Protein AF-A0A813JM32-F1 (afdb_monomer)

pLDDT: mean 79.35, std 21.66, range [37.62, 98.12]

Secondary structure (DSSP, 8-state):
------------------------SSSTTHHHHHHHHHHHHHHHTTS------------------------SS-SSSHHHHHHHHHHHHHHHHHHHHH-HHHHHHHHHHHHHTT--GGGGG-HHHHHHHHHHGGGSPP-PBPPHHHHHHHHHHHHH-THHHHHHHHHHHHHSTT---TTSSBHHHHHHHHHHHHTT-SPP-PBPPHHHHHHHHHHHHSTTHHHHHHHHHHHHH-TT---SSGGGSBHHHHHHHHHHHH-

Sequence (259 aa):
MPVAKGRSAGVLRSPCRHARTPLFRMRFLLAAVVATCSQLQLAFSAMPMVRARGTLARHGMARAAQGEGAAEVTVKSNRNSSNNNNKKRQELTALFKSDPVSFYHWRKFLQQKGLGPAASQDEEVVQEFLASAGTFDRFEIASAEVLADFEKAQKEYPAATWLWHTVAAREAFGVANRKAVPAKLLQDFLQAYHAGSLEQLELVGDELAAQLNTFRKTNGGGGKWDDFCDTQFGEGVAPKDPKIWPADLVRRFLAEQSA

Organism: Polarella glacialis (NCBI:txid89957)

Foldseek 3Di:
DDDDDDDDDDDDDDDPDPPPDPPPDDPVVVVVVVVVVVVVVVVCVPDPPPPPPPPPPPPPDDDDDDDDDDDDPDDPPVVVVVVLLVVLLVVLVVCCVVAVLLVLVLLVLCVVVVHAPCCSSPPVSSVVSVVCSVPDDDADAADPVLVVLLVVCCVVPVLLLLVLLQLCLVPSSRPSPSRNGHNVSSVVSSVCVVVVVDDDAAFDDPVLQVVLVVQCPPDCSVVLVQVLCCVVRNHPSDDPRRRSDGSVSSVVSVVVVVD

Radius of gyration: 29.85 Å; Cα contacts (8 Å, |Δi|>4): 175; chains: 1; bounding box: 99×45×96 Å

Mean predicted aligned error: 12.92 Å

Solvent-accessible surface area (backbone atoms only — not comparable to full-atom values): 16007 Å² total; per-residue (Å²): 137,91,86,85,89,82,90,83,89,82,90,77,88,77,85,85,76,82,78,82,72,83,93,78,82,76,71,72,64,61,54,54,59,53,49,58,55,53,51,53,59,61,65,54,75,70,56,75,80,79,72,81,76,75,75,78,75,80,76,82,74,83,80,80,87,85,81,91,80,87,91,84,87,76,78,76,66,63,62,57,59,59,53,52,50,54,50,55,51,49,51,53,52,48,46,37,70,80,34,45,55,54,48,39,53,49,37,44,51,32,55,76,70,73,43,61,81,72,46,77,73,37,60,66,60,49,48,54,48,61,73,46,60,89,72,62,86,84,69,62,52,47,51,74,65,60,51,48,52,50,53,48,45,36,70,80,35,53,54,50,50,45,52,46,30,55,48,15,34,74,78,41,56,39,48,62,54,70,78,32,35,53,25,65,61,55,49,54,50,50,51,38,50,77,68,61,73,53,86,88,70,62,53,24,50,73,67,59,30,50,52,52,55,51,45,38,70,39,95,61,32,41,58,56,50,50,52,50,40,31,72,76,58,36,77,85,45,69,73,87,56,56,52,46,37,48,32,67,59,53,54,50,52,57,51,67,74,74,110

Structure (mmCIF, N/CA/C/O backbone):
data_AF-A0A813JM32-F1
#
_entry.id   AF-A0A813JM32-F1
#
loop_
_atom_site.group_PDB
_atom_site.id
_atom_site.type_symbol
_atom_site.label_atom_id
_atom_site.label_alt_id
_atom_site.label_comp_id
_atom_site.label_asym_id
_atom_site.label_entity_id
_atom_site.label_seq_id
_atom_site.pdbx_PDB_ins_code
_atom_site.Cartn_x
_atom_site.Cartn_y
_atom_site.Cartn_z
_atom_site.occupancy
_atom_site.B_iso_or_equiv
_atom_site.auth_seq_id
_atom_site.auth_comp_id
_atom_site.auth_asym_id
_atom_site.auth_atom_id
_atom_site.pdbx_PDB_model_num
ATOM 1 N N . MET A 1 1 ? 56.247 20.127 50.383 1.00 50.62 1 MET A N 1
ATOM 2 C CA . MET A 1 1 ? 57.037 18.967 50.858 1.00 50.62 1 MET A CA 1
ATOM 3 C C . MET A 1 1 ? 56.882 18.910 52.369 1.00 50.62 1 MET A C 1
ATOM 5 O O . MET A 1 1 ? 57.107 19.948 52.976 1.00 50.62 1 MET A O 1
ATOM 9 N N . PRO A 1 2 ? 56.328 17.824 52.939 1.00 53.22 2 PRO A N 1
ATOM 10 C CA . PRO A 1 2 ? 57.050 16.562 53.111 1.00 53.22 2 PRO A CA 1
ATOM 11 C C . PRO A 1 2 ? 56.245 15.310 52.711 1.00 53.22 2 PRO A C 1
ATOM 13 O O . PRO A 1 2 ? 55.116 15.379 52.236 1.00 53.22 2 PRO A O 1
ATOM 16 N N . VAL A 1 3 ? 56.927 14.177 52.849 1.00 49.41 3 VAL A N 1
ATOM 17 C CA . VAL A 1 3 ? 56.647 12.828 52.349 1.00 49.41 3 VAL A CA 1
ATOM 18 C C . VAL A 1 3 ? 56.191 11.922 53.504 1.00 49.41 3 VAL A C 1
ATOM 20 O O . VAL A 1 3 ? 56.675 12.090 54.617 1.00 49.41 3 VAL A O 1
ATOM 23 N N . ALA A 1 4 ? 55.373 10.906 53.181 1.00 45.34 4 ALA A N 1
ATOM 24 C CA . ALA A 1 4 ? 55.439 9.509 53.666 1.00 45.34 4 ALA A CA 1
ATOM 25 C C . ALA A 1 4 ? 54.188 8.914 54.356 1.00 45.34 4 ALA A C 1
ATOM 27 O O . ALA A 1 4 ? 53.871 9.209 55.498 1.00 45.34 4 ALA A O 1
ATOM 28 N N . LYS A 1 5 ? 53.634 7.914 53.650 1.00 53.16 5 LYS A N 1
ATOM 29 C CA . LYS A 1 5 ? 53.339 6.523 54.067 1.00 53.16 5 LYS A CA 1
ATOM 30 C C . LYS A 1 5 ? 52.398 6.252 55.255 1.00 53.16 5 LYS A C 1
ATOM 32 O O . LYS A 1 5 ? 52.779 6.359 56.410 1.00 53.16 5 LYS A O 1
ATOM 37 N N . GLY A 1 6 ? 51.292 5.579 54.927 1.00 53.47 6 GLY A N 1
ATOM 38 C CA . GLY A 1 6 ? 50.598 4.634 55.807 1.00 53.47 6 GLY A CA 1
ATOM 39 C C . GLY A 1 6 ? 49.925 3.528 54.990 1.00 53.47 6 GLY A C 1
ATOM 40 O O . GLY A 1 6 ? 48.946 3.776 54.298 1.00 53.47 6 GLY A O 1
ATOM 41 N N . ARG A 1 7 ? 50.493 2.316 55.022 1.00 51.03 7 ARG A N 1
ATOM 42 C CA . ARG A 1 7 ? 49.930 1.079 54.450 1.00 51.03 7 ARG A CA 1
ATOM 43 C C . ARG A 1 7 ? 48.760 0.595 55.311 1.00 51.03 7 ARG A C 1
ATOM 45 O O . ARG A 1 7 ? 48.871 0.653 56.531 1.00 51.03 7 ARG A O 1
ATOM 52 N N . SER A 1 8 ? 47.758 -0.044 54.708 1.00 50.34 8 SER A N 1
ATOM 53 C CA . SER A 1 8 ? 47.158 -1.258 55.281 1.00 50.34 8 SER A CA 1
ATOM 54 C C . SER A 1 8 ? 46.471 -2.104 54.216 1.00 50.34 8 SER A C 1
ATOM 56 O O . SER A 1 8 ? 45.706 -1.618 53.389 1.00 50.34 8 SER A O 1
ATOM 58 N N . ALA A 1 9 ? 46.843 -3.380 54.234 1.00 50.91 9 ALA A N 1
ATOM 59 C CA . ALA A 1 9 ? 46.372 -4.441 53.371 1.00 50.91 9 ALA A CA 1
ATOM 60 C C . ALA A 1 9 ? 45.047 -5.004 53.901 1.00 50.91 9 ALA A C 1
ATOM 62 O O . ALA A 1 9 ? 44.905 -5.233 55.098 1.00 50.91 9 ALA A O 1
ATOM 63 N N . GLY A 1 10 ? 44.118 -5.284 52.992 1.00 44.69 10 GLY A N 1
ATOM 64 C CA . GLY A 1 10 ? 42.884 -6.011 53.268 1.00 44.69 10 GLY A CA 1
ATOM 65 C C . GLY A 1 10 ? 42.605 -6.973 52.125 1.00 44.69 10 GLY A C 1
ATOM 66 O O . GLY A 1 10 ? 41.901 -6.643 51.178 1.00 44.69 10 GLY A O 1
ATOM 67 N N . VAL A 1 11 ? 43.228 -8.149 52.191 1.00 52.59 11 VAL A N 1
ATOM 68 C CA . VAL A 1 11 ? 42.966 -9.285 51.306 1.00 52.59 11 VAL A CA 1
ATOM 69 C C . VAL A 1 11 ? 41.697 -9.975 51.799 1.00 52.59 11 VAL A C 1
ATOM 71 O O . VAL A 1 11 ? 41.714 -10.590 52.859 1.00 52.59 11 VAL A O 1
ATOM 74 N N . LEU A 1 12 ? 40.623 -9.936 51.011 1.00 51.81 12 LEU A N 1
ATOM 75 C CA . LEU A 1 12 ? 39.507 -10.874 51.138 1.00 51.81 12 LEU A CA 1
ATOM 76 C C . LEU A 1 12 ? 39.241 -11.505 49.772 1.00 51.81 12 LEU A C 1
ATOM 78 O O . LEU A 1 12 ? 38.605 -10.936 48.888 1.00 51.81 12 LEU A O 1
ATOM 82 N N . ARG A 1 13 ? 39.797 -12.708 49.606 1.00 45.41 13 ARG A N 1
ATOM 83 C CA . ARG A 1 13 ? 39.499 -13.620 48.503 1.00 45.41 13 ARG A CA 1
ATOM 84 C C . ARG A 1 13 ? 38.073 -14.137 48.685 1.00 45.41 13 ARG A C 1
ATOM 86 O O . ARG A 1 13 ? 37.812 -14.881 49.624 1.00 45.41 13 ARG A O 1
ATOM 93 N N . SER A 1 14 ? 37.179 -13.776 47.770 1.00 48.84 14 SER A N 1
ATOM 94 C CA . SER A 1 14 ? 35.876 -14.432 47.634 1.00 48.84 14 SER A CA 1
ATOM 95 C C . SER A 1 14 ? 35.988 -15.626 46.675 1.00 48.84 14 SER A C 1
ATOM 97 O O . SER A 1 14 ? 36.586 -15.488 45.604 1.00 48.84 14 SER A O 1
ATOM 99 N N . PRO A 1 15 ? 35.443 -16.804 47.023 1.00 49.06 15 PRO A N 1
ATOM 100 C CA . PRO A 1 15 ? 35.494 -17.980 46.168 1.00 49.06 15 PRO A CA 1
ATOM 101 C C . PRO A 1 15 ? 34.476 -17.858 45.028 1.00 49.06 15 PRO A C 1
ATOM 103 O O . PRO A 1 15 ? 33.265 -17.889 45.239 1.00 49.06 15 PRO A O 1
ATOM 106 N N . CYS A 1 16 ? 34.981 -17.772 43.797 1.00 40.75 16 CYS A N 1
ATOM 107 C CA . CYS A 1 16 ? 34.194 -17.908 42.574 1.00 40.75 16 CYS A CA 1
ATOM 108 C C . CYS A 1 16 ? 33.692 -19.355 42.434 1.00 40.75 16 CYS A C 1
ATOM 110 O O . CYS A 1 16 ? 34.320 -20.187 41.773 1.00 40.75 16 CYS A O 1
ATOM 112 N N . ARG A 1 17 ? 32.547 -19.675 43.048 1.00 42.00 17 ARG A N 1
ATOM 113 C CA . ARG A 1 17 ? 31.786 -20.877 42.693 1.00 42.00 17 ARG A CA 1
ATOM 114 C C . ARG A 1 17 ? 31.208 -20.686 41.296 1.00 42.00 17 ARG A C 1
ATOM 116 O O . ARG A 1 17 ? 30.319 -19.871 41.077 1.00 42.00 17 ARG A O 1
ATOM 123 N N . HIS A 1 18 ? 31.735 -21.468 40.364 1.00 45.84 18 HIS A N 1
ATOM 124 C CA . HIS A 1 18 ? 31.190 -21.654 39.031 1.00 45.84 18 HIS A CA 1
ATOM 125 C C . HIS A 1 18 ? 29.823 -22.342 39.134 1.00 45.84 18 HIS A C 1
ATOM 127 O O . HIS A 1 18 ? 29.735 -23.568 39.170 1.00 45.84 18 HIS A O 1
ATOM 133 N N . ALA A 1 19 ? 28.750 -21.557 39.176 1.00 40.53 19 ALA A N 1
ATOM 134 C CA . ALA A 1 19 ? 27.419 -22.048 38.857 1.00 40.53 19 ALA A CA 1
ATOM 135 C C . ALA A 1 19 ? 27.289 -22.073 37.328 1.00 40.53 19 ALA A C 1
ATOM 137 O O . ALA A 1 19 ? 26.992 -21.066 36.691 1.00 40.53 19 ALA A O 1
ATOM 138 N N . ARG A 1 20 ? 27.571 -23.236 36.730 1.00 42.84 20 ARG A N 1
ATOM 139 C CA . ARG A 1 20 ? 27.198 -23.539 35.345 1.00 42.84 20 ARG A CA 1
ATOM 140 C C . ARG A 1 20 ? 25.673 -23.603 35.273 1.00 42.84 20 ARG A C 1
ATOM 142 O O . ARG A 1 20 ? 25.077 -24.625 35.600 1.00 42.84 20 ARG A O 1
ATOM 149 N N . THR A 1 21 ? 25.044 -22.510 34.866 1.00 44.88 21 THR A N 1
ATOM 150 C CA . THR A 1 21 ? 23.655 -22.511 34.409 1.00 44.88 21 THR A CA 1
ATOM 151 C C . THR A 1 21 ? 23.573 -23.236 33.059 1.00 44.88 21 THR A C 1
ATOM 153 O O . THR A 1 21 ? 24.390 -22.980 32.169 1.00 44.88 21 THR A O 1
ATOM 156 N N . PRO A 1 22 ? 22.626 -24.171 32.866 1.00 44.31 22 PRO A N 1
ATOM 157 C CA . PRO A 1 22 ? 22.483 -24.881 31.604 1.00 44.31 22 PRO A CA 1
ATOM 158 C C . PRO A 1 22 ? 21.828 -23.970 30.554 1.00 44.31 22 PRO A C 1
ATOM 160 O O . PRO A 1 22 ? 20.608 -23.874 30.450 1.00 44.31 22 PRO A O 1
ATOM 163 N N . LEU A 1 23 ? 22.659 -23.333 29.727 1.00 49.56 23 LEU A N 1
ATOM 164 C CA . LEU A 1 23 ? 22.296 -22.641 28.481 1.00 49.56 23 LEU A CA 1
ATOM 165 C C . LEU A 1 23 ? 21.926 -23.639 27.362 1.00 49.56 23 LEU A C 1
ATOM 167 O O . LEU A 1 23 ? 22.488 -23.609 26.273 1.00 49.56 23 LEU A O 1
ATOM 171 N N . PHE A 1 24 ? 21.006 -24.572 27.619 1.00 46.72 24 PHE A N 1
ATOM 172 C CA . PHE A 1 24 ? 20.677 -25.621 26.644 1.00 46.72 24 PHE A CA 1
ATOM 173 C C . PHE A 1 24 ? 19.201 -26.037 26.628 1.00 46.72 24 PHE A C 1
ATOM 175 O O . PHE A 1 24 ? 18.899 -27.203 26.425 1.00 46.72 24 PHE A O 1
ATOM 182 N N . ARG A 1 25 ? 18.246 -25.110 26.804 1.00 46.59 25 ARG A N 1
ATOM 183 C CA . ARG A 1 25 ? 16.813 -25.395 26.537 1.00 46.59 25 ARG A CA 1
ATOM 184 C C . ARG A 1 25 ? 15.990 -24.222 25.979 1.00 46.59 25 ARG A C 1
ATOM 186 O O . ARG A 1 25 ? 14.786 -24.169 26.180 1.00 46.59 25 ARG A O 1
ATOM 193 N N . MET A 1 26 ? 16.599 -23.313 25.215 1.00 43.03 26 MET A N 1
ATOM 194 C CA . MET A 1 26 ? 15.857 -22.255 24.496 1.00 43.03 26 MET A CA 1
ATOM 195 C C . MET A 1 26 ? 16.195 -22.144 23.000 1.00 43.03 26 MET A C 1
ATOM 197 O O . MET A 1 26 ? 15.963 -21.117 22.378 1.00 43.03 26 MET A O 1
ATOM 201 N N . ARG A 1 27 ? 16.706 -23.219 22.385 1.00 45.22 27 ARG A N 1
ATOM 202 C CA . ARG A 1 27 ? 16.842 -23.313 20.916 1.00 45.22 27 ARG A CA 1
ATOM 203 C C . ARG A 1 27 ? 15.804 -24.207 20.233 1.00 45.22 27 ARG A C 1
ATOM 205 O O . ARG A 1 27 ? 15.705 -24.176 19.016 1.00 45.22 27 ARG A O 1
ATOM 212 N N . PHE A 1 28 ? 14.980 -24.932 20.992 1.00 44.91 28 PHE A N 1
ATOM 213 C CA . PHE A 1 28 ? 13.965 -25.828 20.419 1.00 44.91 28 PHE A CA 1
ATOM 214 C C . PHE A 1 28 ? 12.547 -25.242 20.348 1.00 44.91 28 PHE A C 1
ATOM 216 O O . PHE A 1 28 ? 11.712 -25.804 19.651 1.00 44.91 28 PHE A O 1
ATOM 223 N N . LEU A 1 29 ? 12.274 -24.093 20.980 1.00 44.78 29 LEU A N 1
ATOM 224 C CA . LEU A 1 29 ? 10.971 -23.415 20.852 1.00 44.78 29 LEU A CA 1
ATOM 225 C C . LEU A 1 29 ? 10.939 -22.348 19.744 1.00 44.78 29 LEU A C 1
ATOM 227 O O . LEU A 1 29 ? 9.880 -22.103 19.180 1.00 44.78 29 LEU A O 1
ATOM 231 N N . LEU A 1 30 ? 12.088 -21.789 19.345 1.00 44.19 30 LEU A N 1
ATOM 232 C CA . LEU A 1 30 ? 12.169 -20.898 18.175 1.00 44.19 30 LEU A CA 1
ATOM 233 C C . LEU A 1 30 ? 12.097 -21.660 16.841 1.00 44.19 30 LEU A C 1
ATOM 235 O O . LEU A 1 30 ? 11.570 -21.133 15.868 1.00 44.19 30 LEU A O 1
ATOM 239 N N . ALA A 1 31 ? 12.535 -22.923 16.800 1.00 42.84 31 ALA A N 1
ATOM 240 C CA . ALA A 1 31 ? 12.400 -23.760 15.606 1.00 42.84 31 ALA A CA 1
ATOM 241 C C . ALA A 1 31 ? 10.936 -24.151 15.316 1.00 42.84 31 ALA A C 1
ATOM 243 O O . ALA A 1 31 ? 10.558 -24.280 14.155 1.00 42.84 31 ALA A O 1
ATOM 244 N N . ALA A 1 32 ? 10.093 -24.285 16.348 1.00 42.38 32 ALA A N 1
ATOM 245 C CA . ALA A 1 32 ? 8.682 -24.633 16.175 1.00 42.38 32 ALA A CA 1
ATOM 246 C C . ALA A 1 32 ? 7.852 -23.475 15.584 1.00 42.38 32 ALA A C 1
ATOM 248 O O . ALA A 1 32 ? 6.988 -23.718 14.749 1.00 42.38 32 ALA A O 1
ATOM 249 N N . VAL A 1 33 ? 8.160 -22.219 15.940 1.00 47.41 33 VAL A N 1
ATOM 250 C CA . VAL A 1 33 ? 7.463 -21.032 15.400 1.00 47.41 33 VAL A CA 1
ATOM 251 C C . VAL A 1 33 ? 7.897 -20.724 13.957 1.00 47.41 33 VAL A C 1
ATOM 253 O O . VAL A 1 33 ? 7.068 -20.369 13.119 1.00 47.41 33 VAL A O 1
ATOM 256 N N . VAL A 1 34 ? 9.175 -20.943 13.620 1.00 47.69 34 VAL A N 1
ATOM 257 C CA . VAL A 1 34 ? 9.678 -20.787 12.239 1.00 47.69 34 VAL A CA 1
ATOM 258 C C . VAL A 1 34 ? 9.152 -21.897 11.313 1.00 47.69 34 VAL A C 1
ATOM 260 O O . VAL A 1 34 ? 8.864 -21.640 10.140 1.00 47.69 34 VAL A O 1
ATOM 263 N N . ALA A 1 35 ? 8.935 -23.112 11.833 1.00 40.31 35 ALA A N 1
ATOM 264 C CA . ALA A 1 35 ? 8.349 -24.214 11.068 1.00 40.31 35 ALA A CA 1
ATOM 265 C C . ALA A 1 35 ? 6.865 -23.983 10.721 1.00 40.31 35 ALA A C 1
ATOM 267 O O . ALA A 1 35 ? 6.456 -24.290 9.601 1.00 40.31 35 ALA A O 1
ATOM 268 N N . THR A 1 36 ? 6.070 -23.374 11.610 1.00 43.59 36 THR A N 1
ATOM 269 C CA . THR A 1 36 ? 4.673 -23.018 11.294 1.00 43.59 36 THR A CA 1
ATOM 270 C C . THR A 1 36 ? 4.556 -21.852 10.308 1.00 43.59 36 THR A C 1
ATOM 272 O O . THR A 1 36 ? 3.639 -21.849 9.491 1.00 43.59 36 THR A O 1
ATOM 275 N N . CYS A 1 37 ? 5.510 -20.911 10.299 1.00 40.94 37 CYS A N 1
ATOM 276 C CA . CYS A 1 37 ? 5.557 -19.857 9.275 1.00 40.94 37 CYS A CA 1
ATOM 277 C C . CYS A 1 37 ? 5.949 -20.414 7.892 1.00 40.94 37 CYS A C 1
ATOM 279 O O . CYS A 1 37 ? 5.326 -20.079 6.886 1.00 40.94 37 CYS A O 1
ATOM 281 N N . SER A 1 38 ? 6.911 -21.344 7.841 1.00 42.19 38 SER A N 1
ATOM 282 C CA . SER A 1 38 ? 7.371 -21.950 6.579 1.00 42.19 38 SER A CA 1
ATOM 283 C C . SER A 1 38 ? 6.335 -22.894 5.946 1.00 42.19 38 SER A C 1
ATOM 285 O O . SER A 1 38 ? 6.249 -22.989 4.721 1.00 42.19 38 SER A O 1
ATOM 287 N N . GLN A 1 39 ? 5.498 -23.566 6.748 1.00 42.28 39 GLN A N 1
ATOM 288 C CA . GLN A 1 39 ? 4.412 -24.410 6.226 1.00 42.28 39 GLN A CA 1
ATOM 289 C C . GLN A 1 39 ? 3.230 -23.601 5.663 1.00 42.28 39 GLN A C 1
ATOM 291 O O . GLN A 1 39 ? 2.597 -24.050 4.707 1.00 42.28 39 GLN A O 1
ATOM 296 N N . LEU A 1 40 ? 2.978 -22.383 6.156 1.00 44.47 40 LEU A N 1
ATOM 297 C CA . LEU A 1 40 ? 1.997 -21.470 5.552 1.00 44.47 40 LEU A CA 1
ATOM 298 C C . LEU A 1 40 ? 2.468 -20.912 4.197 1.00 44.47 40 LEU A C 1
ATOM 300 O O . LEU A 1 40 ? 1.646 -20.699 3.306 1.00 44.47 40 LEU A O 1
ATOM 304 N N . GLN A 1 41 ? 3.780 -20.763 3.991 1.00 45.19 41 GLN A N 1
ATOM 305 C CA . GLN A 1 41 ? 4.355 -20.325 2.710 1.00 45.19 41 GLN A CA 1
ATOM 306 C C . GLN A 1 41 ? 4.248 -21.391 1.601 1.00 45.19 41 GLN A C 1
ATOM 308 O O . GLN A 1 41 ? 4.034 -21.053 0.434 1.00 45.19 41 GLN A O 1
ATOM 313 N N . LEU A 1 42 ? 4.318 -22.680 1.957 1.00 43.53 42 LEU A N 1
ATOM 314 C CA . LEU A 1 42 ? 4.144 -23.788 1.006 1.00 43.53 42 LEU A CA 1
ATOM 315 C C . LEU A 1 42 ? 2.671 -24.153 0.757 1.00 43.53 42 LEU A C 1
ATOM 317 O O . LEU A 1 42 ? 2.331 -24.528 -0.362 1.00 43.53 42 LEU A O 1
ATOM 321 N N . ALA A 1 43 ? 1.778 -23.984 1.739 1.00 39.38 43 ALA A N 1
ATOM 322 C CA . ALA A 1 43 ? 0.351 -24.269 1.556 1.00 39.38 43 ALA A CA 1
ATOM 323 C C . ALA A 1 43 ? -0.379 -23.237 0.669 1.00 39.38 43 ALA A C 1
ATOM 325 O O . ALA A 1 43 ? -1.376 -23.576 0.036 1.00 39.38 43 ALA A O 1
ATOM 326 N N . PHE A 1 44 ? 0.121 -21.998 0.568 1.00 46.09 44 PHE A N 1
ATOM 327 C CA . PHE A 1 44 ? -0.510 -20.939 -0.236 1.00 46.09 44 PHE A CA 1
ATOM 328 C C . PHE A 1 44 ? 0.110 -20.710 -1.620 1.00 46.09 44 PHE A C 1
ATOM 330 O O . PHE A 1 44 ? -0.527 -20.073 -2.456 1.00 46.09 44 PHE A O 1
ATOM 337 N N . SER A 1 45 ? 1.270 -21.304 -1.927 1.00 42.44 45 SER A N 1
ATOM 338 C CA . SER A 1 45 ? 1.788 -21.348 -3.311 1.00 42.44 45 SER A CA 1
ATOM 339 C C . SER A 1 45 ? 0.902 -22.178 -4.259 1.00 42.44 45 SER A C 1
ATOM 341 O O . SER A 1 45 ? 1.091 -22.142 -5.471 1.00 42.44 45 SER A O 1
ATOM 343 N N . ALA A 1 46 ? -0.087 -22.898 -3.718 1.00 39.25 46 ALA A N 1
ATOM 344 C CA . ALA A 1 46 ? -1.086 -23.654 -4.468 1.00 39.25 46 ALA A CA 1
ATOM 345 C C . ALA A 1 46 ? -2.487 -23.015 -4.455 1.00 39.25 46 ALA A C 1
ATOM 347 O O . ALA A 1 46 ? -3.440 -23.661 -4.886 1.00 39.25 46 ALA A O 1
ATOM 348 N N . MET A 1 47 ? -2.650 -21.767 -3.990 1.00 37.62 47 MET A N 1
ATOM 349 C CA . MET A 1 47 ? -3.880 -21.037 -4.293 1.00 37.62 47 MET A CA 1
ATOM 350 C C . MET A 1 47 ? -3.779 -20.512 -5.724 1.00 37.62 47 MET A C 1
ATOM 352 O O . MET A 1 47 ? -2.960 -19.625 -5.979 1.00 37.62 47 MET A O 1
ATOM 356 N N . PRO A 1 48 ? -4.574 -21.027 -6.684 1.00 41.50 48 PRO A N 1
ATOM 357 C CA . PRO A 1 48 ? -4.681 -20.360 -7.963 1.00 41.50 48 PRO A CA 1
ATOM 358 C C . PRO A 1 48 ? -5.168 -18.947 -7.653 1.00 41.50 48 PRO A C 1
ATOM 360 O O . PRO A 1 48 ? -6.254 -18.775 -7.099 1.00 41.50 48 PRO A O 1
ATOM 363 N N . MET A 1 49 ? -4.374 -17.927 -7.993 1.00 47.44 49 MET A N 1
ATOM 364 C CA . MET A 1 49 ? -4.952 -16.618 -8.255 1.00 47.44 49 MET A CA 1
ATOM 365 C C . MET A 1 49 ? -6.035 -16.881 -9.294 1.00 47.44 49 MET A C 1
ATOM 367 O O . MET A 1 49 ? -5.731 -17.118 -10.467 1.00 47.44 49 MET A O 1
ATOM 371 N N . VAL A 1 50 ? -7.289 -16.934 -8.846 1.00 45.66 50 VAL A N 1
ATOM 372 C CA . VAL A 1 50 ? -8.450 -17.005 -9.717 1.00 45.66 50 VAL A CA 1
ATOM 373 C C . VAL A 1 50 ? -8.435 -15.682 -10.458 1.00 45.66 50 VAL A C 1
ATOM 375 O O . VAL A 1 50 ? -8.973 -14.675 -10.010 1.00 45.66 50 VAL A O 1
ATOM 378 N N . ARG A 1 51 ? -7.713 -15.670 -11.581 1.00 47.50 51 ARG A N 1
ATOM 379 C CA . ARG A 1 51 ? -7.772 -14.626 -12.585 1.00 47.50 51 ARG A CA 1
ATOM 380 C C . ARG A 1 51 ? -9.218 -14.609 -13.038 1.00 47.50 51 ARG A C 1
ATOM 382 O O . ARG A 1 51 ? -9.607 -15.397 -13.899 1.00 47.50 51 ARG A O 1
ATOM 389 N N . ALA A 1 52 ? -10.001 -13.698 -12.479 1.00 44.97 52 ALA A N 1
ATOM 390 C CA . ALA A 1 52 ? -11.221 -13.237 -13.103 1.00 44.97 52 ALA A CA 1
ATOM 391 C C . ALA A 1 52 ? -10.817 -12.514 -14.398 1.00 44.97 52 ALA A C 1
ATOM 393 O O . ALA A 1 52 ? -10.802 -11.291 -14.485 1.00 44.97 52 ALA A O 1
ATOM 394 N N . ARG A 1 53 ? -10.436 -13.282 -15.429 1.00 43.50 53 ARG A N 1
ATOM 395 C CA . ARG A 1 53 ? -10.418 -12.823 -16.817 1.00 43.50 53 ARG A CA 1
ATOM 396 C C . ARG A 1 53 ? -11.877 -12.671 -17.230 1.00 43.50 53 ARG A C 1
ATOM 398 O O . ARG A 1 53 ? -12.415 -13.490 -17.969 1.00 43.50 53 ARG A O 1
ATOM 405 N N . GLY A 1 54 ? -12.515 -11.619 -16.723 1.00 40.62 54 GLY A N 1
ATOM 406 C CA . GLY A 1 54 ? -13.751 -11.085 -17.267 1.00 40.62 54 GLY A CA 1
ATOM 407 C C . GLY A 1 54 ? -13.453 -10.555 -18.662 1.00 40.62 54 GLY A C 1
ATOM 408 O O . GLY A 1 54 ? -13.209 -9.370 -18.860 1.00 40.62 54 GLY A O 1
ATOM 409 N N . THR A 1 55 ? -13.404 -11.458 -19.636 1.00 42.34 55 THR A N 1
ATOM 410 C CA . THR A 1 55 ? -13.429 -11.111 -21.051 1.00 42.34 55 THR A CA 1
ATOM 411 C C . THR A 1 55 ? -14.829 -10.582 -21.330 1.00 42.34 55 THR A C 1
ATOM 413 O O . THR A 1 55 ? -15.750 -11.331 -21.636 1.00 42.34 55 THR A O 1
ATOM 416 N N . LEU A 1 56 ? -15.006 -9.269 -21.173 1.00 45.75 56 LEU A N 1
ATOM 417 C CA . LEU A 1 56 ? -16.149 -8.549 -21.723 1.00 45.75 56 LEU A CA 1
ATOM 418 C C . LEU A 1 56 ? -16.055 -8.645 -23.248 1.00 45.75 56 LEU A C 1
ATOM 420 O O . LEU A 1 56 ? -15.485 -7.786 -23.921 1.00 45.75 56 LEU A O 1
ATOM 424 N N . ALA A 1 57 ? -16.584 -9.741 -23.789 1.00 42.81 57 ALA A N 1
ATOM 425 C CA . ALA A 1 57 ? -16.841 -9.905 -25.203 1.00 42.81 57 ALA A CA 1
ATOM 426 C C . ALA A 1 57 ? -17.819 -8.804 -25.631 1.00 42.81 57 ALA A C 1
ATOM 428 O O . ALA A 1 57 ? -19.031 -8.915 -25.445 1.00 42.81 57 ALA A O 1
ATOM 429 N N . ARG A 1 58 ? -17.284 -7.716 -26.197 1.00 45.19 58 ARG A N 1
ATOM 430 C CA . ARG A 1 58 ? -18.057 -6.732 -26.956 1.00 45.19 58 ARG A CA 1
ATOM 431 C C . ARG A 1 58 ? -18.637 -7.441 -28.179 1.00 45.19 58 ARG A C 1
ATOM 433 O O . ARG A 1 58 ? -18.009 -7.495 -29.231 1.00 45.19 58 ARG A O 1
ATOM 440 N N . HIS A 1 59 ? -19.826 -8.014 -28.019 1.00 47.78 59 HIS A N 1
ATOM 441 C CA . HIS A 1 59 ? -20.667 -8.424 -29.133 1.00 47.78 59 HIS A CA 1
ATOM 442 C C . HIS A 1 59 ? -21.017 -7.174 -29.942 1.00 47.78 59 HIS A C 1
ATOM 444 O O . HIS A 1 59 ? -21.824 -6.343 -29.525 1.00 47.78 59 HIS A O 1
ATOM 450 N N . GLY A 1 60 ? -20.368 -7.030 -31.097 1.00 49.41 60 GLY A N 1
ATOM 451 C CA . GLY A 1 60 ? -20.797 -6.115 -32.140 1.00 49.41 60 GLY A CA 1
ATOM 452 C C . GLY A 1 60 ? -22.131 -6.599 -32.693 1.00 49.41 60 GLY A C 1
ATOM 453 O O . GLY A 1 60 ? -22.166 -7.478 -33.548 1.00 49.41 60 GLY A O 1
ATOM 454 N N . MET A 1 61 ? -23.232 -6.042 -32.190 1.00 52.09 61 MET A N 1
ATOM 455 C CA . MET A 1 61 ? -24.525 -6.179 -32.846 1.00 52.09 61 MET A CA 1
ATOM 456 C C . MET A 1 61 ? -24.596 -5.197 -34.012 1.00 52.09 61 MET A C 1
ATOM 458 O O . MET A 1 61 ? -24.584 -3.978 -33.832 1.00 52.09 61 MET A O 1
ATOM 462 N N . ALA A 1 62 ? -24.669 -5.763 -35.215 1.00 55.47 62 ALA A N 1
ATOM 463 C CA . ALA A 1 62 ? -25.068 -5.076 -36.428 1.00 55.47 62 ALA A CA 1
ATOM 464 C C . ALA A 1 62 ? -26.470 -4.479 -36.226 1.00 55.47 62 ALA A C 1
ATOM 466 O O . ALA A 1 62 ? -27.441 -5.199 -35.994 1.00 55.47 62 ALA A O 1
ATOM 467 N N . ARG A 1 63 ? -26.567 -3.149 -36.279 1.00 51.44 63 ARG A N 1
ATOM 468 C CA . ARG A 1 63 ? -27.829 -2.424 -36.140 1.00 51.44 63 ARG A CA 1
ATOM 469 C C . ARG A 1 63 ? -28.447 -2.258 -37.525 1.00 51.44 63 ARG A C 1
ATOM 471 O O . ARG A 1 63 ? -27.989 -1.438 -38.316 1.00 51.44 63 ARG A O 1
ATOM 478 N N . ALA A 1 64 ? -29.467 -3.063 -37.805 1.00 52.22 64 ALA A N 1
ATOM 479 C CA . ALA A 1 64 ? -30.368 -2.849 -38.926 1.00 52.22 64 ALA A CA 1
ATOM 480 C C . ALA A 1 64 ? -31.152 -1.544 -38.710 1.00 52.22 64 ALA A C 1
ATOM 482 O O . ALA A 1 64 ? -31.634 -1.258 -37.611 1.00 52.22 64 ALA A O 1
ATOM 483 N N . ALA A 1 65 ? -31.222 -0.742 -39.768 1.00 61.00 65 ALA A N 1
ATOM 484 C CA . ALA A 1 65 ? -32.027 0.462 -39.849 1.00 61.00 65 ALA A CA 1
ATOM 485 C C . ALA A 1 65 ? -33.516 0.111 -39.977 1.00 61.00 65 ALA A C 1
ATOM 487 O O . ALA A 1 65 ? -33.845 -0.811 -40.716 1.00 61.00 65 ALA A O 1
ATOM 488 N N . GLN A 1 66 ? -34.370 0.889 -39.303 1.00 49.91 66 GLN A N 1
ATOM 489 C CA . GLN A 1 66 ? -35.647 1.467 -39.773 1.00 49.91 66 GLN A CA 1
ATOM 490 C C . GLN A 1 66 ? -36.644 1.625 -38.618 1.00 49.91 66 GLN A C 1
ATOM 492 O O . GLN A 1 66 ? -36.867 0.701 -37.841 1.00 49.91 66 GLN A O 1
ATOM 497 N N . GLY A 1 67 ? -37.250 2.812 -38.533 1.00 45.53 67 GLY A N 1
ATOM 498 C CA . GLY A 1 67 ? -38.352 3.114 -37.619 1.00 45.53 67 GLY A CA 1
ATOM 499 C C . GLY A 1 67 ? -38.292 4.536 -37.073 1.00 45.53 67 GLY A C 1
ATOM 500 O O . GLY A 1 67 ? -37.963 4.733 -35.908 1.00 45.53 67 GLY A O 1
ATOM 501 N N . GLU A 1 68 ? -38.575 5.523 -37.924 1.00 54.97 68 GLU A N 1
ATOM 502 C CA . GLU A 1 68 ? -38.887 6.894 -37.511 1.00 54.97 68 GLU A CA 1
ATOM 503 C C . GLU A 1 68 ? -40.233 6.918 -36.769 1.00 54.97 68 GLU A C 1
ATOM 505 O O . GLU A 1 68 ? -41.245 6.457 -37.293 1.00 54.97 68 GLU A O 1
ATOM 510 N N . GLY A 1 69 ? -40.252 7.475 -35.556 1.00 56.69 69 GLY A N 1
ATOM 511 C CA . GLY A 1 69 ? -41.485 7.790 -34.833 1.00 56.69 69 GLY A CA 1
ATOM 512 C C . GLY A 1 69 ? -41.311 7.780 -33.313 1.00 56.69 69 GLY A C 1
ATOM 513 O O . GLY A 1 69 ? -40.921 6.768 -32.747 1.00 56.69 69 GLY A O 1
ATOM 514 N N . ALA A 1 70 ? -41.667 8.897 -32.667 1.00 53.34 70 ALA A N 1
ATOM 515 C CA . ALA A 1 70 ? -41.698 9.146 -31.214 1.00 53.34 70 ALA A CA 1
ATOM 516 C C . ALA A 1 70 ? -40.369 9.557 -30.540 1.00 53.34 70 ALA A C 1
ATOM 518 O O . ALA A 1 70 ? -39.812 8.851 -29.702 1.00 53.34 70 ALA A O 1
ATOM 519 N N . ALA A 1 71 ? -39.913 10.778 -30.831 1.00 56.41 71 ALA A N 1
ATOM 520 C CA . ALA A 1 71 ? -38.839 11.448 -30.100 1.00 56.41 71 ALA A CA 1
ATOM 521 C C . ALA A 1 71 ? -39.379 12.652 -29.309 1.00 56.41 71 ALA A C 1
ATOM 523 O O . ALA A 1 71 ? -39.133 13.785 -29.698 1.00 56.41 71 ALA A O 1
ATOM 524 N N . GLU A 1 72 ? -40.109 12.441 -28.203 1.00 54.97 72 GLU A N 1
ATOM 525 C CA . GLU A 1 72 ? -40.383 13.567 -27.287 1.00 54.97 72 GLU A CA 1
ATOM 526 C C . GLU A 1 72 ? -40.692 13.216 -25.820 1.00 54.97 72 GLU A C 1
ATOM 528 O O . GLU A 1 72 ? -41.370 13.971 -25.145 1.00 54.97 72 GLU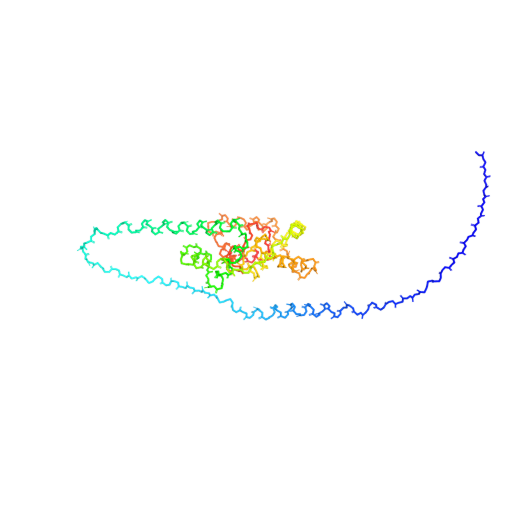 A O 1
ATOM 533 N N . VAL A 1 73 ? -40.188 12.116 -25.242 1.00 56.06 73 VAL A N 1
ATOM 534 C CA . VAL A 1 73 ? -40.279 11.923 -23.773 1.00 56.06 73 VAL A CA 1
ATOM 535 C C . VAL A 1 73 ? -39.101 11.096 -23.240 1.00 56.06 73 VAL A C 1
ATOM 537 O O . VAL A 1 73 ? -39.270 9.948 -22.845 1.00 56.06 73 VAL A O 1
ATOM 540 N N . THR A 1 74 ? -37.861 11.611 -23.238 1.00 54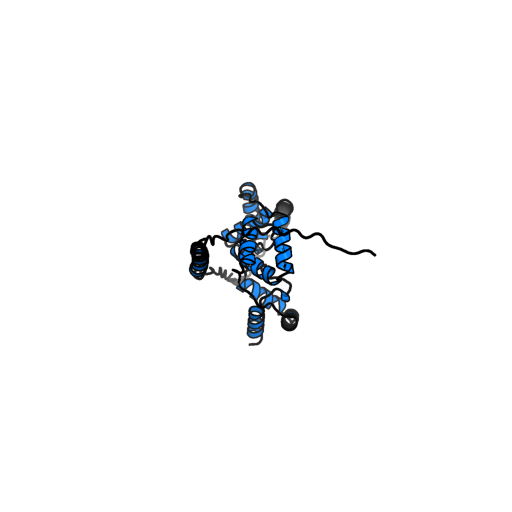.00 74 THR A N 1
ATOM 541 C CA . THR A 1 74 ? -36.758 10.875 -22.553 1.00 54.00 74 THR A CA 1
ATOM 542 C C . THR A 1 74 ? -35.560 11.701 -22.070 1.00 54.00 74 THR A C 1
ATOM 544 O O . THR A 1 74 ? -34.569 11.134 -21.624 1.00 54.00 74 THR A O 1
ATOM 547 N N . VAL A 1 75 ? -35.611 13.039 -22.077 1.00 56.44 75 VAL A N 1
ATOM 548 C CA . VAL A 1 75 ? -34.430 13.854 -21.695 1.00 56.44 75 VAL A CA 1
ATOM 549 C C . VAL A 1 75 ? -34.401 14.225 -20.201 1.00 56.44 75 VAL A C 1
ATOM 551 O O . VAL A 1 75 ? -33.339 14.508 -19.650 1.00 56.44 75 VAL A O 1
ATOM 554 N N . LYS A 1 76 ? -35.535 14.171 -19.486 1.00 53.41 76 LYS A N 1
ATOM 555 C CA . LYS A 1 76 ? -35.601 14.599 -18.070 1.00 53.41 76 LYS A CA 1
ATOM 556 C C . LYS A 1 76 ? -35.180 13.534 -17.047 1.00 53.41 76 LYS A C 1
ATOM 558 O O . LYS A 1 76 ? -34.783 13.906 -15.949 1.00 53.41 76 LYS A O 1
ATOM 563 N N . SER A 1 77 ? -35.202 12.245 -17.391 1.00 56.69 77 SER A N 1
ATOM 564 C CA . SER A 1 77 ? -34.886 11.174 -16.427 1.00 56.69 77 SER A CA 1
ATOM 565 C C . SER A 1 77 ? -33.378 11.041 -16.140 1.00 56.69 77 SER A C 1
ATOM 567 O O . SER A 1 77 ? -32.969 10.775 -15.012 1.00 56.69 77 SER A O 1
ATOM 569 N N . ASN A 1 78 ? -32.518 11.358 -17.114 1.00 58.44 78 ASN A N 1
ATOM 570 C CA . ASN A 1 78 ? -31.080 11.090 -16.996 1.00 58.44 78 ASN A CA 1
ATOM 571 C C . ASN A 1 78 ? -30.326 12.042 -16.034 1.00 58.44 78 ASN A C 1
ATOM 573 O O . ASN A 1 78 ? -29.294 11.682 -15.473 1.00 58.44 78 ASN A O 1
ATOM 577 N N . ARG A 1 79 ? -30.837 13.260 -15.788 1.00 64.75 79 ARG A N 1
ATOM 578 C CA . ARG A 1 79 ? -30.170 14.225 -14.884 1.00 64.75 79 ARG A CA 1
ATOM 579 C C . ARG A 1 79 ? -30.297 13.859 -13.402 1.00 64.75 79 ARG A C 1
ATOM 581 O O . ARG A 1 79 ? -29.390 14.167 -12.634 1.00 64.75 79 ARG A O 1
ATOM 588 N N . ASN A 1 80 ? -31.372 13.182 -12.999 1.00 65.62 80 ASN A N 1
ATOM 589 C CA . ASN A 1 80 ? -31.592 12.850 -11.588 1.00 65.62 80 ASN A CA 1
ATOM 590 C C . ASN A 1 80 ? -30.688 11.701 -11.107 1.00 65.62 80 ASN A C 1
ATOM 592 O O . ASN A 1 80 ? -30.159 11.782 -10.000 1.00 65.62 80 ASN A O 1
ATOM 596 N N . SER A 1 81 ? -30.424 10.691 -11.946 1.00 66.94 81 SER A N 1
ATOM 597 C CA . SER A 1 81 ? -29.512 9.586 -11.592 1.00 66.94 81 SER A CA 1
ATOM 598 C C . SER A 1 81 ? -28.074 10.055 -11.360 1.00 66.94 81 SER A C 1
ATOM 600 O O . SER A 1 81 ? -27.425 9.631 -10.406 1.00 66.94 81 SER A O 1
ATOM 602 N N . SER A 1 82 ? -27.573 10.988 -12.179 1.00 73.25 82 SER A N 1
ATOM 603 C CA . SER A 1 82 ? -26.199 11.485 -12.027 1.00 73.25 82 SER A CA 1
ATOM 604 C C . SER A 1 82 ? -25.973 12.234 -10.707 1.00 73.25 82 SER A C 1
ATOM 606 O O . SER A 1 82 ? -24.872 12.178 -10.159 1.00 73.25 82 SER A O 1
ATOM 608 N N . ASN A 1 83 ? -26.990 12.927 -10.186 1.00 79.81 83 ASN A N 1
ATOM 609 C CA . ASN A 1 83 ? -26.872 13.659 -8.923 1.00 79.81 83 ASN A CA 1
ATOM 610 C C . ASN A 1 83 ? -26.835 12.719 -7.709 1.00 79.81 83 ASN A C 1
ATOM 612 O O . ASN A 1 83 ? -26.053 12.953 -6.786 1.00 79.81 83 ASN A O 1
ATOM 616 N N . ASN A 1 84 ? -27.615 11.634 -7.726 1.00 82.19 84 ASN A N 1
ATOM 617 C CA . ASN A 1 84 ? -27.633 10.654 -6.635 1.00 82.19 84 ASN A CA 1
ATOM 618 C C . ASN A 1 84 ? -26.300 9.902 -6.508 1.00 82.19 84 ASN A C 1
ATOM 620 O O . ASN A 1 84 ? -25.764 9.793 -5.403 1.00 82.19 84 ASN A O 1
ATOM 624 N N . ASN A 1 85 ? -25.710 9.491 -7.635 1.00 84.19 85 ASN A N 1
ATOM 625 C CA . ASN A 1 85 ? -24.392 8.847 -7.666 1.00 84.19 85 ASN A CA 1
ATOM 626 C C . ASN A 1 85 ? -23.304 9.701 -7.022 1.00 84.19 85 ASN A C 1
ATOM 628 O O . ASN A 1 85 ? -22.512 9.221 -6.208 1.00 84.19 85 ASN A O 1
ATOM 632 N N . ASN A 1 86 ? -23.286 10.992 -7.349 1.00 89.31 86 ASN A N 1
ATOM 633 C CA . ASN A 1 86 ? -22.326 11.919 -6.764 1.00 89.31 86 ASN A CA 1
ATOM 634 C C . ASN A 1 86 ? -22.527 12.064 -5.252 1.00 89.31 86 ASN A C 1
ATOM 636 O O . ASN A 1 86 ? -21.541 12.087 -4.515 1.00 89.31 86 ASN A O 1
ATOM 640 N N . LYS A 1 87 ? -23.778 12.093 -4.776 1.00 93.38 87 LYS A N 1
ATOM 641 C CA . LYS A 1 87 ? -24.086 12.191 -3.346 1.00 93.38 87 LYS A CA 1
ATOM 642 C C . LYS A 1 87 ? -23.581 10.977 -2.557 1.00 93.38 87 LYS A C 1
ATOM 644 O O . LYS A 1 87 ? -22.841 11.157 -1.596 1.00 93.38 87 LYS A O 1
ATOM 649 N N . LYS A 1 88 ? -23.882 9.746 -2.989 1.00 92.56 88 LYS A N 1
ATOM 650 C CA . LYS A 1 88 ? -23.416 8.528 -2.289 1.00 92.56 88 LYS A CA 1
ATOM 651 C C . LYS A 1 88 ? -21.893 8.409 -2.252 1.00 92.56 88 LYS A C 1
ATOM 653 O O . LYS A 1 88 ? -21.316 7.994 -1.252 1.00 92.56 88 LYS A O 1
ATOM 658 N N . ARG A 1 89 ? -21.206 8.828 -3.316 1.00 92.75 89 ARG A N 1
ATOM 659 C CA . ARG A 1 89 ? -19.734 8.870 -3.330 1.00 92.75 89 ARG A CA 1
ATOM 660 C C . ARG A 1 89 ? -19.166 9.912 -2.374 1.00 92.75 89 ARG A C 1
ATOM 662 O O . ARG A 1 89 ? -18.127 9.673 -1.757 1.00 92.75 89 ARG A O 1
ATOM 669 N N . GLN A 1 90 ? -19.826 11.062 -2.249 1.00 94.81 90 GLN A N 1
ATOM 670 C CA . GLN A 1 90 ? -19.463 12.067 -1.252 1.00 94.81 90 GLN A CA 1
ATOM 671 C C . GLN A 1 90 ? -19.658 11.524 0.164 1.00 94.81 90 GLN A C 1
ATOM 673 O O . GLN A 1 90 ? -18.772 11.715 0.991 1.00 94.81 90 GLN A O 1
ATOM 678 N N . GLU A 1 91 ? -20.746 10.795 0.421 1.00 95.75 91 GLU A N 1
ATOM 679 C CA . GLU A 1 91 ? -20.992 10.115 1.700 1.00 95.75 91 GLU A CA 1
ATOM 680 C C . GLU A 1 91 ? -19.904 9.075 2.005 1.00 95.75 91 GLU A C 1
ATOM 682 O O . GLU A 1 91 ? -19.310 9.117 3.080 1.00 95.75 91 GLU A O 1
ATOM 687 N N . LEU A 1 92 ? -19.548 8.218 1.040 1.00 95.56 92 LEU A N 1
ATOM 688 C CA . LEU A 1 92 ? -18.449 7.255 1.185 1.00 95.56 92 LEU A CA 1
ATOM 689 C C . LEU A 1 92 ? -17.106 7.947 1.472 1.00 95.56 92 LEU A C 1
ATOM 691 O O . LEU A 1 92 ? -16.346 7.536 2.347 1.00 95.56 92 LEU A O 1
ATOM 695 N N . THR A 1 93 ? -16.821 9.042 0.765 1.00 95.25 93 THR A N 1
ATOM 696 C CA . THR A 1 93 ? -15.601 9.832 0.980 1.00 95.25 93 THR A CA 1
ATOM 697 C C . THR A 1 93 ? -15.596 10.498 2.356 1.00 95.25 93 THR A C 1
ATOM 699 O O . THR A 1 93 ? -14.552 10.566 3.005 1.00 95.25 93 THR A O 1
ATOM 702 N N . ALA A 1 94 ? -16.744 11.012 2.804 1.00 96.38 94 ALA A N 1
ATOM 703 C CA . ALA A 1 94 ? -16.898 11.598 4.128 1.00 96.38 94 ALA A CA 1
ATOM 704 C C . ALA A 1 94 ? -16.670 10.543 5.216 1.00 96.38 94 ALA A C 1
ATOM 706 O O . ALA A 1 94 ? -15.918 10.813 6.152 1.00 96.38 94 ALA A O 1
ATOM 707 N N . LEU A 1 95 ? -17.211 9.333 5.032 1.00 95.81 95 LEU A N 1
ATOM 708 C CA . LEU A 1 95 ? -16.990 8.199 5.923 1.00 95.81 95 LEU A CA 1
ATOM 709 C C . LEU A 1 95 ? -15.494 7.891 6.066 1.00 95.81 95 LEU A C 1
ATOM 711 O O . LEU A 1 95 ? -14.987 7.907 7.183 1.00 95.81 95 LEU A O 1
ATOM 715 N N . PHE A 1 96 ? -14.760 7.725 4.959 1.00 94.75 96 PHE A N 1
ATOM 716 C CA . PHE A 1 96 ? -13.315 7.440 4.997 1.00 94.75 96 PHE A CA 1
ATOM 717 C C . PHE A 1 96 ? -12.479 8.543 5.655 1.00 94.75 96 PHE A C 1
ATOM 719 O O . PHE A 1 96 ? -11.429 8.264 6.230 1.00 94.75 96 PHE A O 1
ATOM 726 N N . LYS A 1 97 ? -12.916 9.804 5.561 1.00 93.56 97 LYS A N 1
ATOM 727 C CA . LYS A 1 97 ? -12.249 10.926 6.237 1.00 93.56 97 LYS A CA 1
ATOM 728 C C . LYS A 1 97 ? -12.515 10.927 7.737 1.00 93.56 97 LYS A C 1
ATOM 730 O O . LYS A 1 97 ? -11.606 11.230 8.502 1.00 93.56 97 LYS A O 1
ATOM 735 N N . SER A 1 98 ? -13.751 10.636 8.141 1.00 94.44 98 SER A N 1
ATOM 736 C CA . SER A 1 98 ? -14.140 10.594 9.554 1.00 94.44 98 SER A CA 1
ATOM 737 C C . SER A 1 98 ? -13.632 9.348 10.275 1.00 94.44 98 SER A C 1
ATOM 739 O O . SER A 1 98 ? -13.334 9.413 11.463 1.00 94.44 98 SER A O 1
ATOM 741 N N . ASP A 1 99 ? -13.511 8.235 9.553 1.00 93.94 99 ASP A N 1
ATOM 742 C CA . ASP A 1 99 ? -13.083 6.948 10.074 1.00 93.94 99 ASP A CA 1
ATOM 743 C C . ASP A 1 99 ? -12.149 6.244 9.070 1.00 93.94 99 ASP A C 1
ATOM 745 O O . ASP A 1 99 ? -12.608 5.611 8.113 1.00 93.94 99 ASP A O 1
ATOM 749 N N . PRO A 1 100 ? -10.823 6.318 9.281 1.00 91.25 100 PRO A N 1
ATOM 750 C CA . PRO A 1 100 ? -9.852 5.633 8.433 1.00 91.25 100 PRO A CA 1
ATOM 751 C C . PRO A 1 100 ? -10.036 4.109 8.382 1.00 91.25 100 PRO A C 1
ATOM 753 O O . PRO A 1 100 ? -9.672 3.492 7.380 1.00 91.25 100 PRO A O 1
ATOM 756 N N . VAL A 1 101 ? -10.620 3.497 9.421 1.00 94.56 101 VAL A N 1
ATOM 757 C CA . VAL A 1 101 ? -10.870 2.046 9.489 1.00 94.56 101 VAL A CA 1
ATOM 758 C C . VAL A 1 101 ? -11.905 1.615 8.451 1.00 94.56 101 VAL A C 1
ATOM 760 O O . VAL A 1 101 ? -11.781 0.549 7.845 1.00 94.56 101 VAL A O 1
ATOM 763 N N . SER A 1 102 ? -12.881 2.473 8.155 1.00 95.50 102 SER A N 1
ATOM 764 C CA . SER A 1 102 ? -13.881 2.214 7.118 1.00 95.50 102 SER A CA 1
ATOM 765 C C . SER A 1 102 ? -13.258 1.977 5.736 1.00 95.50 102 SER A C 1
ATOM 767 O O . SER A 1 102 ? -13.791 1.189 4.956 1.00 95.50 102 SER A O 1
ATOM 769 N N . PHE A 1 103 ? -12.101 2.577 5.426 1.00 95.06 103 PHE A N 1
ATOM 770 C CA . PHE A 1 103 ? -11.408 2.306 4.162 1.00 95.06 103 PHE A CA 1
ATOM 771 C C . PHE A 1 103 ? -10.872 0.866 4.087 1.00 95.06 103 PHE A C 1
ATOM 773 O O . PHE A 1 103 ? -10.932 0.238 3.030 1.00 95.06 103 PHE A O 1
ATOM 780 N N . TYR A 1 104 ? -10.400 0.312 5.206 1.00 96.00 104 TYR A N 1
ATOM 781 C CA . TYR A 1 104 ? -9.974 -1.087 5.278 1.00 96.00 104 TYR A CA 1
ATOM 782 C C . TYR A 1 104 ? -11.140 -2.047 5.060 1.00 96.00 104 TYR A C 1
ATOM 784 O O . TYR A 1 104 ? -11.041 -2.969 4.249 1.00 96.00 104 TYR A O 1
ATOM 792 N N . HIS A 1 105 ? -12.273 -1.788 5.715 1.00 96.81 105 HIS A N 1
ATOM 793 C CA . HIS A 1 105 ? -13.485 -2.586 5.523 1.00 96.81 105 HIS A CA 1
ATOM 794 C C . HIS A 1 105 ? -14.029 -2.481 4.101 1.00 96.81 105 HIS A C 1
ATOM 796 O O . HIS A 1 105 ? -14.461 -3.488 3.549 1.00 96.81 105 HIS A O 1
ATOM 802 N N . TRP A 1 106 ? -13.934 -1.311 3.465 1.00 96.06 106 TRP A N 1
ATOM 803 C CA . TRP A 1 106 ? -14.286 -1.149 2.054 1.00 96.06 106 TRP A CA 1
ATOM 804 C C . TRP A 1 106 ? -13.437 -2.035 1.143 1.00 96.06 106 TRP A C 1
ATOM 806 O O . TRP A 1 106 ? -13.966 -2.755 0.298 1.00 96.06 106 TRP A O 1
ATOM 816 N N . ARG A 1 107 ? -12.115 -2.040 1.339 1.00 95.38 107 ARG A N 1
ATOM 817 C CA . ARG A 1 107 ? -11.201 -2.883 0.555 1.00 95.38 107 ARG A CA 1
ATOM 818 C C . ARG A 1 107 ? -11.457 -4.370 0.774 1.00 95.38 107 ARG A C 1
ATOM 820 O O . ARG A 1 107 ? -11.522 -5.118 -0.200 1.00 95.38 107 ARG A O 1
ATOM 827 N N . LYS A 1 108 ? -11.686 -4.775 2.025 1.00 95.62 108 LYS A N 1
ATOM 828 C CA . LYS A 1 108 ? -12.102 -6.137 2.379 1.00 95.62 108 LYS A CA 1
ATOM 829 C C . LYS A 1 108 ? -13.405 -6.527 1.677 1.00 95.62 108 LYS A C 1
ATOM 831 O O . LYS A 1 108 ? -13.464 -7.590 1.068 1.00 95.62 108 LYS A O 1
ATOM 836 N N . PHE A 1 109 ? -14.418 -5.660 1.727 1.00 96.44 109 PHE A N 1
ATOM 837 C CA . PHE A 1 109 ? -15.723 -5.870 1.100 1.00 96.44 109 PHE A CA 1
ATOM 838 C C . PHE A 1 109 ? -15.602 -6.065 -0.417 1.00 96.44 109 PHE A C 1
ATOM 840 O O . PHE A 1 109 ? -16.106 -7.055 -0.947 1.00 96.44 109 PHE A O 1
ATOM 847 N N . LEU A 1 110 ? -14.868 -5.183 -1.108 1.00 95.50 110 LEU A N 1
ATOM 848 C CA . LEU A 1 110 ? -14.627 -5.312 -2.548 1.00 95.50 110 LEU A CA 1
ATOM 849 C C . LEU A 1 110 ? -13.944 -6.640 -2.891 1.00 95.50 110 LEU A C 1
ATOM 851 O O . LEU A 1 110 ? -14.407 -7.360 -3.775 1.00 95.50 110 LEU A O 1
ATOM 855 N N . GLN A 1 111 ? -12.892 -7.011 -2.157 1.00 93.31 111 GLN A N 1
ATOM 856 C CA . GLN A 1 111 ? -12.172 -8.259 -2.405 1.00 93.31 111 GLN A CA 1
ATOM 857 C C . GLN A 1 111 ? -13.037 -9.499 -2.141 1.00 93.31 111 GLN A C 1
ATOM 859 O O . GLN A 1 111 ? -13.006 -10.439 -2.932 1.00 93.31 111 GLN A O 1
ATOM 864 N N . GLN A 1 112 ? -13.851 -9.499 -1.080 1.00 94.88 112 GLN A N 1
ATOM 865 C CA . GLN A 1 112 ? -14.789 -10.588 -0.777 1.00 94.88 112 GLN A CA 1
ATOM 866 C C . GLN A 1 112 ? -15.863 -10.763 -1.858 1.00 94.88 112 GLN A C 1
ATOM 868 O O . GLN A 1 112 ? -16.308 -11.881 -2.106 1.00 94.88 112 GLN A O 1
ATOM 873 N N . LYS A 1 113 ? -16.257 -9.674 -2.524 1.00 96.00 113 LYS A N 1
ATOM 874 C CA . LYS A 1 113 ? -17.192 -9.687 -3.656 1.00 96.00 113 LYS A CA 1
ATOM 875 C C . LYS A 1 113 ? -16.515 -9.993 -5.000 1.00 96.00 113 LYS A C 1
ATOM 877 O O . LYS A 1 113 ? -17.207 -10.086 -6.009 1.00 96.00 113 LYS A O 1
ATOM 882 N N . GLY A 1 114 ? -15.187 -10.13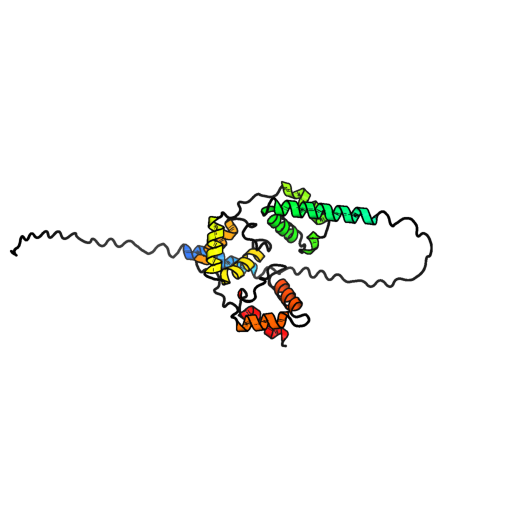5 -5.038 1.00 94.69 114 GLY A N 1
ATOM 883 C CA . GLY A 1 114 ? -14.429 -10.297 -6.284 1.00 94.69 114 GLY A CA 1
ATOM 884 C C . GLY A 1 114 ? -14.451 -9.049 -7.172 1.00 94.69 114 GLY A C 1
ATOM 885 O O . GLY A 1 114 ? -14.323 -9.153 -8.391 1.00 94.69 114 GLY A O 1
ATOM 886 N N . LEU A 1 115 ? -14.648 -7.874 -6.572 1.00 94.31 115 LEU A N 1
ATOM 887 C CA . LEU A 1 115 ? -14.756 -6.595 -7.259 1.00 94.31 115 LEU A CA 1
ATOM 888 C C . LEU A 1 115 ? -13.417 -5.852 -7.246 1.00 94.31 115 LEU A C 1
ATOM 890 O O . LEU A 1 115 ? -12.726 -5.781 -6.228 1.00 94.31 115 LEU A O 1
ATOM 894 N N . GLY A 1 116 ? -13.068 -5.258 -8.386 1.00 90.06 116 GLY A N 1
ATOM 895 C CA . GLY A 1 116 ? -11.908 -4.377 -8.506 1.00 90.06 116 GLY A CA 1
ATOM 896 C C . GLY A 1 116 ? -12.176 -2.956 -7.982 1.00 90.06 116 GLY A C 1
ATOM 897 O O . GLY A 1 116 ? -13.321 -2.593 -7.696 1.00 90.06 116 GLY A O 1
ATOM 898 N N . PRO A 1 117 ? -11.146 -2.096 -7.912 1.00 87.00 117 PRO A N 1
ATOM 899 C CA . PRO A 1 117 ? -11.268 -0.696 -7.486 1.00 87.00 117 PRO A CA 1
ATOM 900 C C . PRO A 1 117 ? -12.302 0.120 -8.273 1.00 87.00 117 PRO A C 1
ATOM 902 O O . PRO A 1 117 ? -12.949 1.008 -7.706 1.00 87.00 117 PRO A O 1
ATOM 905 N N . ALA A 1 118 ? -12.506 -0.212 -9.553 1.00 89.00 118 ALA A N 1
ATOM 906 C CA . ALA A 1 118 ? -13.505 0.413 -10.419 1.00 89.00 118 ALA A CA 1
ATOM 907 C C . ALA A 1 118 ? -14.946 0.279 -9.892 1.00 89.00 118 ALA A C 1
ATOM 909 O O . ALA A 1 118 ? -15.771 1.144 -10.176 1.00 89.00 118 ALA A O 1
ATOM 910 N N . ALA A 1 119 ? -15.246 -0.726 -9.060 1.00 92.31 119 ALA A N 1
ATOM 911 C CA . ALA A 1 119 ? -16.563 -0.895 -8.442 1.00 92.31 119 ALA A CA 1
ATOM 912 C C . ALA A 1 119 ? -16.928 0.232 -7.461 1.00 92.31 119 ALA A C 1
ATOM 914 O O . ALA A 1 119 ? -18.097 0.424 -7.153 1.00 92.31 119 ALA A O 1
ATOM 915 N N . SER A 1 120 ? -15.965 1.067 -7.051 1.00 88.00 120 SER A N 1
ATOM 916 C CA . SER A 1 120 ? -16.253 2.324 -6.335 1.00 88.00 120 SER A CA 1
ATOM 917 C C . SER A 1 120 ? -17.088 3.307 -7.159 1.00 88.00 120 SER A C 1
ATOM 919 O O . SER A 1 120 ? -17.577 4.308 -6.636 1.00 88.00 120 SER A O 1
ATOM 921 N N . GLN A 1 121 ? -17.208 3.061 -8.465 1.00 89.44 121 GLN A N 1
ATOM 922 C CA . GLN A 1 121 ? -18.053 3.839 -9.348 1.00 89.44 121 GLN A CA 1
ATOM 923 C C . GLN A 1 121 ? -19.510 3.350 -9.379 1.00 89.44 121 GLN A C 1
ATOM 925 O O . GLN A 1 121 ? -20.368 4.115 -9.825 1.00 89.44 121 GLN A O 1
ATOM 930 N N . ASP A 1 122 ? -19.777 2.132 -8.912 1.00 94.38 122 ASP A N 1
ATOM 931 C CA . ASP A 1 122 ? -21.084 1.482 -8.950 1.00 94.38 122 ASP A CA 1
ATOM 932 C C . ASP A 1 122 ? -21.941 1.905 -7.745 1.00 94.38 122 ASP A C 1
ATOM 934 O O . ASP A 1 122 ? -21.529 1.796 -6.588 1.00 94.38 122 ASP A O 1
ATOM 938 N N . GLU A 1 123 ? -23.133 2.435 -8.023 1.00 94.69 123 GLU A N 1
ATOM 939 C CA . GLU A 1 123 ? -24.043 2.958 -7.004 1.00 94.69 123 GLU A CA 1
ATOM 940 C C . GLU A 1 123 ? -24.548 1.872 -6.055 1.00 94.69 123 GLU A C 1
ATOM 942 O O . GLU A 1 123 ? -24.681 2.117 -4.852 1.00 94.69 123 GLU A O 1
ATOM 947 N N . GLU A 1 124 ? -24.841 0.691 -6.596 1.00 95.88 124 GLU A N 1
ATOM 948 C CA . GLU A 1 124 ? -25.422 -0.418 -5.848 1.00 95.88 124 GLU A CA 1
ATOM 949 C C . GLU A 1 124 ? -24.388 -0.975 -4.877 1.00 95.88 124 GLU A C 1
ATOM 951 O O . GLU A 1 124 ? -24.680 -1.154 -3.695 1.00 95.88 124 GLU A O 1
ATOM 956 N N . VAL A 1 125 ? -23.145 -1.124 -5.341 1.00 96.88 125 VAL A N 1
ATOM 957 C CA . VAL A 1 125 ? -22.015 -1.577 -4.520 1.00 96.88 125 VAL A CA 1
ATOM 958 C C . VAL A 1 125 ? -21.728 -0.587 -3.387 1.00 96.88 125 VAL A C 1
ATOM 960 O O . VAL A 1 125 ? -21.552 -0.991 -2.235 1.00 96.88 125 VAL A O 1
ATOM 963 N N . VAL A 1 126 ? -21.705 0.719 -3.683 1.00 96.81 126 VAL A N 1
ATOM 964 C CA . VAL A 1 126 ? -21.491 1.756 -2.659 1.00 96.81 126 VAL A CA 1
ATOM 965 C C . VAL A 1 126 ? -22.641 1.776 -1.652 1.00 96.81 126 VAL A C 1
ATOM 967 O O . VAL A 1 126 ? -22.395 1.860 -0.449 1.00 96.81 126 VAL A O 1
ATOM 970 N N . GLN A 1 127 ? -23.890 1.681 -2.113 1.00 96.44 127 GLN A N 1
ATOM 971 C CA . GLN A 1 127 ? -25.055 1.649 -1.230 1.00 96.44 127 GLN A CA 1
ATOM 972 C C . GLN A 1 127 ? -25.056 0.409 -0.332 1.00 96.44 127 GLN A C 1
ATOM 974 O O . GLN A 1 127 ? -25.328 0.538 0.861 1.00 96.44 127 GLN A O 1
ATOM 979 N N . GLU A 1 128 ? -24.750 -0.767 -0.884 1.00 97.12 128 GLU A N 1
ATOM 980 C CA . GLU A 1 128 ? -24.663 -2.016 -0.125 1.00 97.12 128 GLU A CA 1
ATOM 981 C C . GLU A 1 128 ? -23.625 -1.890 0.997 1.00 97.12 128 GLU A C 1
ATOM 983 O O . GLU A 1 128 ? -23.915 -2.182 2.159 1.00 97.12 128 GLU A O 1
ATOM 988 N N . PHE A 1 129 ? -22.441 -1.362 0.681 1.00 97.50 129 PHE A N 1
ATOM 989 C CA . PHE A 1 129 ? -21.410 -1.140 1.686 1.00 97.50 129 PHE A CA 1
ATOM 990 C C . PHE A 1 129 ? -21.835 -0.137 2.761 1.00 97.50 129 PHE A C 1
ATOM 992 O O . PHE A 1 129 ? -21.704 -0.434 3.949 1.00 97.50 129 PHE A O 1
ATOM 999 N N . LEU A 1 130 ? -22.382 1.021 2.376 1.00 96.62 130 LEU A N 1
ATOM 1000 C CA . LEU A 1 130 ? -22.845 2.036 3.329 1.00 96.62 130 LEU A CA 1
ATOM 1001 C C . LEU A 1 130 ? -23.944 1.497 4.256 1.00 96.62 130 LEU A C 1
ATOM 1003 O O . LEU A 1 130 ? -23.938 1.810 5.445 1.00 96.62 130 LEU A O 1
ATOM 1007 N N . ALA A 1 131 ? -24.839 0.642 3.751 1.00 96.62 131 ALA A N 1
ATOM 1008 C CA . ALA A 1 131 ? -25.851 -0.026 4.567 1.00 96.62 131 ALA A CA 1
ATOM 1009 C C . ALA A 1 131 ? -25.232 -0.974 5.613 1.00 96.62 131 ALA A C 1
ATOM 1011 O O . ALA A 1 131 ? -25.771 -1.120 6.708 1.00 96.62 131 ALA A O 1
ATOM 1012 N N . SER A 1 132 ? -24.080 -1.577 5.307 1.00 95.38 132 SER A N 1
ATOM 1013 C CA . SER A 1 132 ? -23.343 -2.452 6.230 1.00 95.38 132 SER A CA 1
ATOM 1014 C C . SER A 1 132 ? -22.362 -1.722 7.161 1.00 95.38 132 SER A C 1
ATOM 1016 O O . SER A 1 132 ? -21.904 -2.313 8.140 1.00 95.38 132 SER A O 1
ATOM 1018 N N . ALA A 1 133 ? -22.072 -0.436 6.925 1.00 92.50 133 ALA A N 1
ATOM 1019 C CA . ALA A 1 133 ? -21.011 0.301 7.619 1.00 92.50 133 ALA A CA 1
ATOM 1020 C C . ALA A 1 133 ? -21.147 0.347 9.150 1.00 92.50 133 ALA A C 1
ATOM 1022 O O . ALA A 1 133 ? -20.147 0.354 9.865 1.00 92.50 133 ALA A O 1
ATOM 1023 N N . GLY A 1 134 ? -22.377 0.311 9.668 1.00 89.44 134 GLY A N 1
ATOM 1024 C CA . GLY A 1 134 ? -22.640 0.272 11.110 1.00 89.44 134 GLY A CA 1
ATOM 1025 C C . GLY A 1 134 ? -22.375 -1.080 11.784 1.00 89.44 134 GLY A C 1
ATOM 1026 O O . GLY A 1 134 ? -22.447 -1.159 13.007 1.00 89.44 134 GLY A O 1
ATOM 1027 N N . THR A 1 135 ? -22.095 -2.135 11.013 1.00 93.19 135 THR A N 1
ATOM 1028 C CA . THR A 1 135 ? -21.962 -3.517 11.510 1.00 93.19 135 THR A CA 1
ATOM 1029 C C . THR A 1 135 ? -20.525 -4.026 11.546 1.00 93.19 135 THR A C 1
ATOM 1031 O O . THR A 1 135 ? -20.286 -5.140 12.004 1.00 93.19 135 THR A O 1
ATOM 1034 N N . PHE A 1 136 ? -19.562 -3.242 11.061 1.00 91.56 136 PHE A N 1
ATOM 1035 C CA . PHE A 1 136 ? -18.185 -3.704 10.971 1.00 91.56 136 PHE A CA 1
ATOM 1036 C C . PHE A 1 136 ? -17.504 -3.807 12.333 1.00 91.56 136 PHE A C 1
ATOM 1038 O O . PHE A 1 136 ? -17.619 -2.917 13.180 1.00 91.56 136 PHE A O 1
ATOM 1045 N N . ASP A 1 137 ? -16.712 -4.868 12.490 1.00 92.31 137 ASP A N 1
ATOM 1046 C CA . ASP A 1 137 ? -15.835 -5.039 13.639 1.00 92.31 137 ASP A CA 1
ATOM 1047 C C . ASP A 1 137 ? -14.880 -3.848 13.740 1.00 92.31 137 ASP A C 1
ATOM 1049 O O . ASP A 1 137 ? -14.125 -3.532 12.810 1.00 92.31 137 ASP A O 1
ATOM 1053 N N . ARG A 1 138 ? -14.899 -3.181 14.892 1.00 92.50 138 ARG A N 1
ATOM 1054 C CA . ARG A 1 138 ? -13.909 -2.155 15.201 1.00 92.50 138 ARG A CA 1
ATOM 1055 C C . ARG A 1 138 ? -12.626 -2.836 15.638 1.00 92.50 138 ARG A C 1
ATOM 1057 O O . ARG A 1 138 ? -12.643 -3.704 16.506 1.00 92.50 138 ARG A O 1
ATOM 1064 N N . PHE A 1 139 ? -11.515 -2.409 15.058 1.00 94.50 139 PHE A N 1
ATOM 1065 C CA . PHE A 1 139 ? -10.189 -2.813 15.493 1.00 94.50 139 PHE A CA 1
ATOM 1066 C C . PHE A 1 139 ? -9.398 -1.599 15.958 1.00 94.50 139 PHE A C 1
ATOM 1068 O O . PHE A 1 139 ? -9.655 -0.463 15.556 1.00 94.50 139 PHE A O 1
ATOM 1075 N N . GLU A 1 140 ? -8.421 -1.860 16.814 1.00 96.19 140 GLU A N 1
ATOM 1076 C CA . GLU A 1 140 ? -7.477 -0.848 17.253 1.00 96.19 140 GLU A CA 1
ATOM 1077 C C . GLU A 1 140 ? -6.520 -0.504 16.105 1.00 96.19 140 GLU A C 1
ATOM 1079 O O . GLU A 1 140 ? -5.942 -1.393 15.472 1.00 96.19 140 GLU A O 1
ATOM 1084 N N . ILE A 1 141 ? -6.380 0.788 15.815 1.00 96.25 141 ILE A N 1
ATOM 1085 C CA . ILE A 1 141 ? -5.376 1.308 14.881 1.00 96.25 141 ILE A CA 1
ATOM 1086 C C . ILE A 1 141 ? -4.028 1.452 15.587 1.00 96.25 141 ILE A C 1
ATOM 1088 O O . ILE A 1 141 ? -3.969 1.591 16.806 1.00 96.25 141 ILE A O 1
ATOM 1092 N N . ALA A 1 142 ? -2.935 1.420 14.825 1.00 96.06 142 ALA A N 1
ATOM 1093 C CA . ALA A 1 142 ? -1.594 1.531 15.391 1.00 96.06 142 ALA A CA 1
ATOM 1094 C C . ALA A 1 142 ? -1.422 2.813 16.228 1.00 96.06 142 ALA A C 1
ATOM 1096 O O . ALA A 1 142 ? -1.779 3.910 15.787 1.00 96.06 142 ALA A O 1
ATOM 1097 N N . SER A 1 143 ? -0.838 2.669 17.422 1.00 97.19 143 SER A N 1
ATOM 1098 C CA . SER A 1 143 ? -0.493 3.802 18.281 1.00 97.19 143 SER A CA 1
ATOM 1099 C C . SER A 1 143 ? 0.576 4.689 17.628 1.00 97.19 143 SER A C 1
ATOM 1101 O O . SER A 1 143 ? 1.284 4.275 16.705 1.00 97.19 143 SER A O 1
ATOM 1103 N N . ALA A 1 144 ? 0.727 5.921 18.123 1.00 97.75 144 ALA A N 1
ATOM 1104 C CA . ALA A 1 144 ? 1.755 6.840 17.633 1.00 97.75 144 ALA A CA 1
ATOM 1105 C C . ALA A 1 144 ? 3.178 6.264 17.764 1.00 97.75 144 ALA A C 1
ATOM 1107 O O . ALA A 1 144 ? 4.012 6.518 16.900 1.00 97.75 144 ALA A O 1
ATOM 1108 N N . GLU A 1 145 ? 3.432 5.458 18.797 1.00 97.88 145 GLU A N 1
ATOM 1109 C CA . GLU A 1 145 ? 4.717 4.787 19.027 1.00 97.88 145 GLU A CA 1
ATOM 1110 C C . GLU A 1 145 ? 5.003 3.739 17.946 1.00 97.88 145 GLU A C 1
ATOM 1112 O O . GLU A 1 145 ? 6.036 3.806 17.288 1.00 97.88 145 GLU A O 1
ATOM 1117 N N . VAL A 1 146 ? 4.045 2.847 17.663 1.00 97.81 146 VAL A N 1
ATOM 1118 C CA . VAL A 1 146 ? 4.189 1.823 16.609 1.00 97.81 146 VAL A CA 1
ATOM 1119 C C . VAL A 1 146 ? 4.375 2.477 15.234 1.00 97.81 146 VAL A C 1
ATOM 1121 O O . VAL A 1 146 ? 5.167 2.018 14.409 1.00 97.81 146 VAL A O 1
ATOM 1124 N N . LEU A 1 147 ? 3.663 3.577 14.972 1.00 98.00 147 LEU A N 1
ATOM 1125 C CA . LEU A 1 147 ? 3.824 4.345 13.738 1.00 98.00 147 LEU A CA 1
ATOM 1126 C C . LEU A 1 147 ? 5.213 4.989 13.634 1.00 98.00 147 LEU A C 1
ATOM 1128 O O . LEU A 1 147 ? 5.782 4.998 12.542 1.00 98.00 147 LEU A O 1
ATOM 1132 N N . ALA A 1 148 ? 5.753 5.508 14.739 1.00 97.94 148 ALA A N 1
ATOM 1133 C CA . ALA A 1 148 ? 7.091 6.087 14.788 1.00 97.94 148 ALA A CA 1
ATOM 1134 C C . ALA A 1 148 ? 8.181 5.022 14.587 1.00 97.94 148 ALA A C 1
ATOM 1136 O O . ALA A 1 148 ? 9.129 5.262 13.836 1.00 97.94 148 ALA A O 1
ATOM 1137 N N . ASP A 1 149 ? 8.018 3.835 15.173 1.00 97.25 149 ASP A N 1
ATOM 1138 C CA . ASP A 1 149 ? 8.925 2.700 14.969 1.00 97.25 149 ASP A CA 1
ATOM 1139 C C . ASP A 1 149 ? 8.941 2.251 13.507 1.00 97.25 149 ASP A C 1
ATOM 1141 O O . ASP A 1 149 ? 10.005 2.033 12.925 1.00 97.25 149 ASP A O 1
ATOM 1145 N N . PHE A 1 150 ? 7.774 2.208 12.862 1.00 97.50 150 PHE A N 1
ATOM 1146 C CA . PHE A 1 150 ? 7.694 1.939 11.431 1.00 97.50 150 PHE A CA 1
ATOM 1147 C C . PHE A 1 150 ? 8.366 3.020 10.583 1.00 97.50 150 PHE A C 1
ATOM 1149 O O . PHE A 1 150 ? 9.128 2.702 9.672 1.00 97.50 150 PHE A O 1
ATOM 1156 N N . GLU A 1 151 ? 8.145 4.299 10.883 1.00 97.06 151 GLU A N 1
ATOM 1157 C CA . GLU A 1 151 ? 8.825 5.395 10.183 1.00 97.06 151 GLU A CA 1
ATOM 1158 C C . GLU A 1 151 ? 10.346 5.339 10.356 1.00 97.06 151 GLU A C 1
ATOM 1160 O O . GLU A 1 151 ? 11.089 5.634 9.417 1.00 97.06 151 GLU A O 1
ATOM 1165 N N . LYS A 1 152 ? 10.820 4.942 11.539 1.00 96.62 152 LYS A N 1
ATOM 1166 C CA . LYS A 1 152 ? 12.238 4.706 11.800 1.00 96.62 152 LYS A CA 1
ATOM 1167 C C . LYS A 1 152 ? 12.763 3.545 10.955 1.00 96.62 152 LYS A C 1
ATOM 1169 O O . LYS A 1 152 ? 13.768 3.725 10.272 1.00 96.62 152 LYS A O 1
ATOM 1174 N N . ALA A 1 153 ? 12.056 2.414 10.918 1.00 95.50 153 ALA A N 1
ATOM 1175 C CA . ALA A 1 153 ? 12.427 1.267 10.090 1.00 95.50 153 ALA A CA 1
ATOM 1176 C C . ALA A 1 153 ? 12.522 1.640 8.599 1.00 95.50 153 ALA A C 1
ATOM 1178 O O . ALA A 1 153 ? 13.491 1.273 7.941 1.00 95.50 153 ALA A O 1
ATOM 1179 N N . GLN A 1 154 ? 11.582 2.439 8.077 1.00 94.81 154 GLN A N 1
ATOM 1180 C CA . GLN A 1 154 ? 11.625 2.922 6.689 1.00 94.81 154 GLN A CA 1
ATOM 1181 C C . GLN A 1 154 ? 12.837 3.815 6.393 1.00 94.81 154 GLN A C 1
ATOM 1183 O O . GLN A 1 154 ? 13.369 3.771 5.285 1.00 94.81 154 GLN A O 1
ATOM 1188 N N . LYS A 1 155 ? 13.257 4.644 7.356 1.00 94.19 155 LYS A N 1
ATOM 1189 C CA . LYS A 1 155 ? 14.419 5.534 7.206 1.00 94.19 155 LYS A CA 1
ATOM 1190 C C . LYS A 1 155 ? 15.737 4.775 7.271 1.00 94.19 155 LYS A C 1
ATOM 1192 O O . LYS A 1 155 ? 16.636 5.067 6.492 1.00 94.19 155 LYS A O 1
ATOM 1197 N N . GLU A 1 156 ? 15.855 3.841 8.208 1.00 93.44 156 GLU A N 1
ATOM 1198 C CA . GLU A 1 156 ? 17.068 3.038 8.380 1.00 93.44 156 GLU A CA 1
ATOM 1199 C C . GLU A 1 156 ? 17.233 2.032 7.239 1.00 93.44 156 GLU A C 1
ATOM 1201 O O . GLU A 1 156 ? 18.345 1.795 6.773 1.00 93.44 156 GLU A O 1
ATOM 1206 N N . TYR A 1 157 ? 16.119 1.490 6.744 1.00 92.62 157 TYR A N 1
ATOM 1207 C CA . TYR A 1 157 ? 16.116 0.459 5.723 1.00 92.62 157 TYR A CA 1
ATOM 1208 C C . TYR A 1 157 ? 14.979 0.698 4.727 1.00 92.62 157 TYR A C 1
ATOM 1210 O O . TYR A 1 157 ? 13.844 0.259 4.942 1.00 92.62 157 TYR A O 1
ATOM 1218 N N . PRO A 1 158 ? 15.270 1.331 3.580 1.00 92.62 158 PRO A N 1
ATOM 1219 C CA . PRO A 1 158 ? 14.246 1.661 2.590 1.00 92.62 158 PRO A CA 1
ATOM 1220 C C . PRO A 1 158 ? 13.431 0.447 2.102 1.00 92.62 158 PRO A C 1
ATOM 1222 O O . PRO A 1 158 ? 12.256 0.591 1.754 1.00 92.62 158 PRO A O 1
ATOM 1225 N N . ALA A 1 159 ? 14.007 -0.762 2.175 1.00 94.00 159 ALA A N 1
ATOM 1226 C CA . ALA A 1 159 ? 13.360 -2.021 1.804 1.00 94.00 159 ALA A CA 1
ATOM 1227 C C . ALA A 1 159 ? 12.135 -2.342 2.674 1.00 94.00 159 ALA A C 1
ATOM 1229 O O . ALA A 1 159 ? 11.206 -2.996 2.202 1.00 94.00 159 ALA A O 1
ATOM 1230 N N . ALA A 1 160 ? 12.079 -1.831 3.912 1.00 95.00 160 ALA A N 1
ATOM 1231 C CA . ALA A 1 160 ? 10.919 -1.981 4.788 1.00 95.00 160 ALA A CA 1
ATOM 1232 C C . ALA A 1 160 ? 9.638 -1.439 4.135 1.00 95.00 160 ALA A C 1
ATOM 1234 O O . ALA A 1 160 ? 8.564 -2.003 4.323 1.00 95.00 160 ALA A O 1
ATOM 1235 N N . THR A 1 161 ? 9.747 -0.391 3.310 1.00 94.50 161 THR A N 1
ATOM 1236 C CA . THR A 1 161 ? 8.600 0.150 2.573 1.00 94.50 161 THR A CA 1
ATOM 1237 C C . THR A 1 161 ? 8.066 -0.863 1.565 1.00 94.50 161 THR A C 1
ATOM 1239 O O . THR A 1 161 ? 6.874 -1.149 1.565 1.00 94.50 161 THR A O 1
ATOM 1242 N N . TRP A 1 162 ? 8.930 -1.454 0.738 1.00 94.06 162 TRP A N 1
ATOM 1243 C CA . TRP A 1 162 ? 8.512 -2.472 -0.228 1.00 94.06 162 TRP A CA 1
ATOM 1244 C C . TRP A 1 162 ? 7.910 -3.710 0.445 1.00 94.06 162 TRP A C 1
ATOM 1246 O O . TRP A 1 162 ? 6.839 -4.188 0.060 1.00 94.06 162 TRP A O 1
ATOM 1256 N N . LEU A 1 163 ? 8.577 -4.203 1.490 1.00 95.00 163 LEU A N 1
ATOM 1257 C CA . LEU A 1 163 ? 8.117 -5.363 2.250 1.00 95.00 163 LEU A CA 1
ATOM 1258 C C . LEU A 1 163 ? 6.746 -5.097 2.880 1.00 95.00 163 LEU A C 1
ATOM 1260 O O . LEU A 1 163 ? 5.861 -5.946 2.797 1.00 95.00 163 LEU A O 1
ATOM 1264 N N . TRP A 1 164 ? 6.532 -3.899 3.430 1.00 95.38 164 TRP A N 1
ATOM 1265 C CA . TRP A 1 164 ? 5.229 -3.498 3.951 1.00 95.38 164 TRP A CA 1
ATOM 1266 C C . TRP A 1 164 ? 4.152 -3.473 2.869 1.00 95.38 164 TRP A C 1
ATOM 1268 O O . TRP A 1 164 ? 3.069 -4.003 3.087 1.00 95.38 164 TRP A O 1
ATOM 1278 N N . HIS A 1 165 ? 4.436 -2.906 1.695 1.00 93.00 165 HIS A N 1
ATOM 1279 C CA . HIS A 1 165 ? 3.487 -2.909 0.579 1.00 93.00 165 HIS A CA 1
ATOM 1280 C C . HIS A 1 165 ? 3.100 -4.339 0.166 1.00 93.00 165 HIS A C 1
ATOM 1282 O O . HIS A 1 165 ? 1.924 -4.612 -0.069 1.00 93.00 165 HIS A O 1
ATOM 1288 N N . THR A 1 166 ? 4.061 -5.266 0.166 1.00 92.06 166 THR A N 1
ATOM 1289 C CA . THR A 1 166 ? 3.820 -6.688 -0.128 1.00 92.06 166 THR A CA 1
ATOM 1290 C C . THR A 1 166 ? 2.935 -7.348 0.937 1.00 92.06 166 THR A C 1
ATOM 1292 O O . THR A 1 166 ? 1.969 -8.038 0.606 1.00 92.06 166 THR A O 1
ATOM 1295 N N . VAL A 1 167 ? 3.212 -7.102 2.222 1.00 94.19 167 VAL A N 1
ATOM 1296 C CA . VAL A 1 167 ? 2.378 -7.596 3.332 1.00 94.19 167 VAL A CA 1
ATOM 1297 C C . VAL A 1 167 ? 0.978 -6.989 3.272 1.00 94.19 167 VAL A C 1
ATOM 1299 O O . VAL A 1 167 ? -0.005 -7.714 3.376 1.00 94.19 167 VAL A O 1
ATOM 1302 N N . ALA A 1 168 ? 0.858 -5.687 3.023 1.00 94.12 168 ALA A N 1
ATOM 1303 C CA . ALA A 1 168 ? -0.422 -5.001 2.914 1.00 94.12 168 ALA A CA 1
ATOM 1304 C C . ALA A 1 168 ? -1.266 -5.509 1.733 1.00 94.12 168 ALA A C 1
ATOM 1306 O O . ALA A 1 168 ? -2.482 -5.652 1.862 1.00 94.12 168 ALA A O 1
ATOM 1307 N N . ALA A 1 169 ? -0.642 -5.833 0.597 1.00 91.25 169 ALA A N 1
ATOM 1308 C C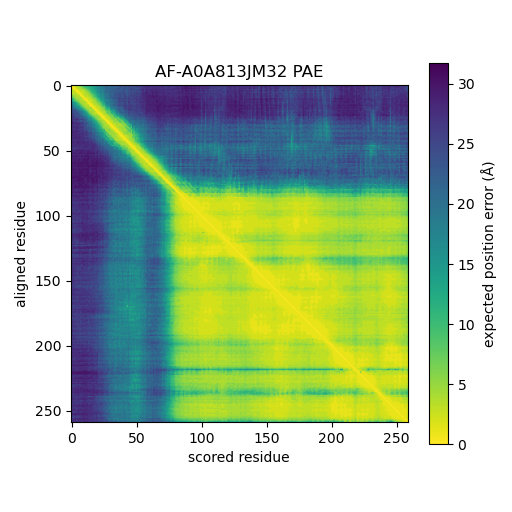A . ALA A 1 169 ? -1.322 -6.459 -0.535 1.00 91.25 169 ALA A CA 1
ATOM 1309 C C . ALA A 1 169 ? -1.950 -7.806 -0.156 1.00 91.25 169 ALA A C 1
ATOM 1311 O O . ALA A 1 169 ? -3.103 -8.067 -0.497 1.00 91.25 169 ALA A O 1
ATOM 1312 N N . ARG A 1 170 ? -1.215 -8.629 0.601 1.00 91.06 170 ARG A N 1
ATOM 1313 C CA . ARG A 1 170 ? -1.644 -9.975 0.996 1.00 91.06 170 ARG A CA 1
ATOM 1314 C C . ARG A 1 170 ? -2.627 -9.984 2.167 1.00 91.06 170 ARG A C 1
ATOM 1316 O O . ARG A 1 170 ? -3.617 -10.706 2.132 1.00 91.06 170 ARG A O 1
ATOM 1323 N N . GLU A 1 171 ? -2.339 -9.215 3.210 1.00 94.31 171 GLU A N 1
ATOM 1324 C CA . GLU A 1 171 ? -2.979 -9.332 4.529 1.00 94.31 171 GLU A CA 1
ATOM 1325 C C . GLU A 1 171 ? -3.853 -8.124 4.888 1.00 94.31 171 GLU A C 1
ATOM 1327 O O . GLU A 1 171 ? -4.715 -8.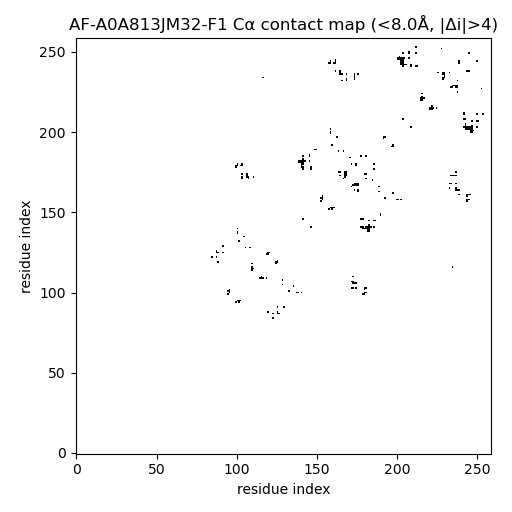218 5.761 1.00 94.31 171 GLU A O 1
ATOM 1332 N N . ALA A 1 172 ? -3.679 -6.995 4.192 1.00 95.31 172 ALA A N 1
ATOM 1333 C CA . ALA A 1 172 ? -4.468 -5.778 4.393 1.00 95.31 172 ALA A CA 1
ATOM 1334 C C . ALA A 1 172 ? -5.347 -5.413 3.192 1.00 95.31 172 ALA A C 1
ATOM 1336 O O . ALA A 1 172 ? -5.724 -4.250 3.047 1.00 95.31 172 ALA A O 1
ATOM 1337 N N . PHE A 1 173 ? -5.655 -6.367 2.308 1.00 93.31 173 PHE A N 1
ATOM 1338 C CA . PHE A 1 173 ? -6.521 -6.142 1.141 1.00 93.31 173 PHE A CA 1
ATOM 1339 C C . PHE A 1 173 ? -6.027 -4.982 0.234 1.00 93.31 173 PHE A C 1
ATOM 1341 O O . PHE A 1 173 ? -6.805 -4.219 -0.356 1.00 93.31 173 PHE A O 1
ATOM 1348 N N . GLY A 1 174 ? -4.703 -4.795 0.164 1.00 91.56 174 GLY A N 1
ATOM 1349 C CA . GLY A 1 174 ? -4.048 -3.711 -0.580 1.00 91.56 174 GLY A CA 1
ATOM 1350 C C . GLY A 1 174 ? -3.988 -2.359 0.137 1.00 91.56 174 GLY A C 1
ATOM 1351 O O . GLY A 1 174 ? -3.581 -1.369 -0.467 1.00 91.56 174 GLY A O 1
ATOM 1352 N N . VAL A 1 175 ? -4.378 -2.264 1.411 1.00 93.69 175 VAL A N 1
ATOM 1353 C CA . VAL A 1 175 ? -4.326 -1.006 2.174 1.00 93.69 175 VAL A CA 1
ATOM 1354 C C . VAL A 1 175 ? -2.906 -0.744 2.676 1.00 93.69 175 VAL A C 1
ATOM 1356 O O . VAL A 1 175 ? -2.538 -1.120 3.784 1.00 93.69 175 VAL A O 1
ATOM 1359 N N . ALA A 1 176 ? -2.100 -0.043 1.877 1.00 92.81 176 ALA A N 1
ATOM 1360 C CA . ALA A 1 176 ? -0.725 0.309 2.251 1.00 92.81 176 ALA A CA 1
ATOM 1361 C C . ALA A 1 176 ? -0.627 1.422 3.318 1.00 92.81 176 ALA A C 1
ATOM 1363 O O . ALA A 1 176 ? 0.424 1.611 3.934 1.00 92.81 176 ALA A O 1
ATOM 1364 N N . ASN A 1 177 ? -1.702 2.179 3.566 1.00 93.69 177 ASN A N 1
ATOM 1365 C CA . ASN A 1 177 ? -1.694 3.219 4.593 1.00 93.69 177 ASN A CA 1
ATOM 1366 C C . ASN A 1 177 ? -1.683 2.597 5.999 1.00 93.69 177 ASN A C 1
ATOM 1368 O O . ASN A 1 177 ? -2.726 2.209 6.520 1.00 93.69 177 ASN A O 1
ATOM 1372 N N . ARG A 1 178 ? -0.513 2.602 6.647 1.00 95.31 178 ARG A N 1
ATOM 1373 C CA . ARG A 1 178 ? -0.288 2.090 8.011 1.00 95.31 178 ARG A CA 1
ATOM 1374 C C . ARG A 1 178 ? -1.210 2.666 9.098 1.00 95.31 178 ARG A C 1
ATOM 1376 O O . ARG A 1 178 ? -1.365 2.055 10.145 1.00 95.31 178 ARG A O 1
ATOM 1383 N N . LYS A 1 179 ? -1.824 3.834 8.869 1.00 95.56 179 LYS A N 1
ATOM 1384 C CA . LYS A 1 179 ? -2.774 4.455 9.815 1.00 95.56 179 LYS A CA 1
ATOM 1385 C C . LYS A 1 179 ? -4.205 3.924 9.679 1.00 95.56 179 LYS A C 1
ATOM 1387 O O . LYS A 1 179 ? -5.048 4.256 10.501 1.00 95.56 179 LYS A O 1
ATOM 1392 N N . ALA A 1 180 ? -4.484 3.157 8.628 1.00 95.19 180 ALA A N 1
ATOM 1393 C CA . ALA A 1 180 ? -5.808 2.625 8.310 1.00 95.19 180 ALA A CA 1
ATOM 1394 C C . ALA A 1 180 ? -5.885 1.095 8.456 1.00 95.19 180 ALA A C 1
ATOM 1396 O O . ALA A 1 180 ? -6.911 0.506 8.140 1.00 95.19 180 ALA A O 1
ATOM 1397 N N . VAL A 1 181 ? -4.812 0.441 8.908 1.00 96.50 181 VAL A N 1
ATOM 1398 C CA . VAL A 1 181 ? -4.755 -1.015 9.109 1.00 96.50 181 VAL A CA 1
ATOM 1399 C C . VAL A 1 181 ? -4.836 -1.366 10.598 1.00 96.50 181 VAL A C 1
ATOM 1401 O O . VAL A 1 181 ? -4.526 -0.514 11.439 1.00 96.50 181 VAL A O 1
ATOM 1404 N N . PRO A 1 182 ? -5.210 -2.610 10.948 1.00 97.62 182 PRO A N 1
ATOM 1405 C CA . PRO A 1 182 ? -5.158 -3.077 12.329 1.00 97.62 182 PRO A CA 1
ATOM 1406 C C . PRO A 1 182 ? -3.757 -2.940 12.936 1.00 97.62 182 PRO A C 1
ATOM 1408 O O . PRO A 1 182 ? -2.770 -3.335 12.313 1.00 97.62 182 PRO A O 1
ATOM 1411 N N . ALA A 1 183 ? -3.673 -2.440 14.173 1.00 97.75 183 ALA A N 1
ATOM 1412 C CA . ALA A 1 183 ? -2.420 -2.254 14.911 1.00 97.75 183 ALA A CA 1
ATOM 1413 C C . ALA A 1 183 ? -1.577 -3.530 14.935 1.00 97.75 183 ALA A C 1
ATOM 1415 O O . ALA A 1 183 ? -0.381 -3.498 14.649 1.00 97.75 183 ALA A O 1
ATOM 1416 N N . LYS A 1 184 ? -2.242 -4.659 15.204 1.00 97.50 184 LYS A N 1
ATOM 1417 C CA . LYS A 1 184 ? -1.622 -5.980 15.267 1.00 97.50 184 LYS A CA 1
ATOM 1418 C C . LYS A 1 184 ? -0.873 -6.331 13.980 1.00 97.50 184 LYS A C 1
ATOM 1420 O O . LYS A 1 184 ? 0.242 -6.818 14.054 1.00 97.50 184 LYS A O 1
ATOM 1425 N N . LEU A 1 185 ? -1.438 -6.024 12.811 1.00 97.69 185 LEU A N 1
ATOM 1426 C CA . LEU A 1 185 ? -0.794 -6.334 11.533 1.00 97.69 185 LEU A CA 1
ATOM 1427 C C . LEU A 1 185 ? 0.528 -5.570 11.364 1.00 97.69 185 LEU A C 1
ATOM 1429 O O . LEU A 1 185 ? 1.524 -6.126 10.908 1.00 97.69 185 LEU A O 1
ATOM 1433 N N . LEU A 1 186 ? 0.546 -4.292 11.752 1.00 97.56 186 LEU A N 1
ATOM 1434 C CA . LEU A 1 186 ? 1.754 -3.471 11.691 1.00 97.56 186 LEU A CA 1
ATOM 1435 C C . LEU A 1 186 ? 2.799 -3.918 12.725 1.00 97.56 186 LEU A C 1
ATOM 1437 O O . LEU A 1 186 ? 3.991 -3.928 12.426 1.00 97.56 186 LEU A O 1
ATOM 1441 N N . GLN A 1 187 ? 2.360 -4.314 13.922 1.00 98.12 187 GLN A N 1
ATOM 1442 C CA . GLN A 1 187 ? 3.227 -4.862 14.968 1.00 98.12 187 GLN A CA 1
ATOM 1443 C C . GLN A 1 187 ? 3.850 -6.198 14.549 1.00 98.12 187 GLN A C 1
ATOM 1445 O O . GLN A 1 187 ? 5.062 -6.356 14.673 1.00 98.12 187 GLN A O 1
ATOM 1450 N N . ASP A 1 188 ? 3.052 -7.119 14.003 1.00 97.88 188 ASP A N 1
ATOM 1451 C CA . ASP A 1 188 ? 3.514 -8.416 13.500 1.00 97.88 188 ASP A CA 1
ATOM 1452 C C . ASP A 1 188 ? 4.548 -8.212 12.375 1.00 97.88 188 ASP A C 1
ATOM 1454 O O . ASP A 1 188 ? 5.604 -8.852 12.368 1.00 97.88 188 ASP A O 1
ATOM 1458 N N . PHE A 1 189 ? 4.308 -7.247 11.474 1.00 97.75 189 PHE A N 1
ATOM 1459 C CA . PHE A 1 189 ? 5.283 -6.841 10.460 1.00 97.75 189 PHE A CA 1
ATOM 1460 C C . PHE A 1 189 ? 6.593 -6.333 11.078 1.00 97.75 189 PHE A C 1
ATOM 1462 O O . PHE A 1 189 ? 7.667 -6.803 10.700 1.00 97.75 189 PHE A O 1
ATOM 1469 N N . LEU A 1 190 ? 6.530 -5.392 12.026 1.00 97.56 190 LEU A N 1
ATOM 1470 C CA . LEU A 1 190 ? 7.721 -4.833 12.675 1.00 97.56 190 LEU A CA 1
ATOM 1471 C C . LEU A 1 190 ? 8.504 -5.898 13.439 1.00 97.56 190 LEU A C 1
ATOM 1473 O O . LEU A 1 190 ? 9.732 -5.933 13.374 1.00 97.56 190 LEU A O 1
ATOM 1477 N N . GLN A 1 191 ? 7.806 -6.803 14.119 1.00 97.50 191 GLN A N 1
ATOM 1478 C CA . GLN A 1 191 ? 8.425 -7.922 14.812 1.00 97.50 191 GLN A CA 1
ATOM 1479 C C . GLN A 1 191 ? 9.163 -8.839 13.828 1.00 97.50 191 GLN A C 1
ATOM 1481 O O . GLN A 1 191 ? 10.328 -9.168 14.059 1.00 97.50 191 GLN A O 1
ATOM 1486 N N . ALA A 1 192 ? 8.521 -9.218 12.718 1.00 96.25 192 ALA A N 1
ATOM 1487 C CA . ALA A 1 192 ? 9.141 -10.028 11.672 1.00 96.25 192 ALA A CA 1
ATOM 1488 C C . ALA A 1 192 ? 10.355 -9.322 11.042 1.00 96.25 192 ALA A C 1
ATOM 1490 O O . ALA A 1 192 ? 11.391 -9.953 10.795 1.00 96.25 192 ALA A O 1
ATOM 1491 N N . TYR A 1 193 ? 10.242 -8.011 10.833 1.00 93.69 193 TYR A N 1
ATOM 1492 C CA . TYR A 1 193 ? 11.293 -7.159 10.298 1.00 93.69 193 TYR A CA 1
ATOM 1493 C C . TYR A 1 193 ? 12.519 -7.110 11.224 1.00 93.69 193 TYR A C 1
ATOM 1495 O O . TYR A 1 193 ? 13.623 -7.457 10.807 1.00 93.69 193 TYR A O 1
ATOM 1503 N N . HIS A 1 194 ? 12.333 -6.771 12.502 1.00 93.50 194 HIS A N 1
ATOM 1504 C CA . HIS A 1 194 ? 13.418 -6.700 13.487 1.00 93.50 194 HIS A CA 1
ATOM 1505 C C . HIS A 1 194 ? 14.054 -8.058 13.789 1.00 93.50 194 HIS A C 1
ATOM 1507 O O . HIS A 1 194 ? 15.243 -8.126 14.094 1.00 93.50 194 HIS A O 1
ATOM 1513 N N . ALA A 1 195 ? 13.290 -9.145 13.669 1.00 95.50 195 ALA A N 1
ATOM 1514 C CA . ALA A 1 195 ? 13.822 -10.498 13.774 1.00 95.50 195 ALA A CA 1
ATOM 1515 C C . ALA A 1 195 ? 14.714 -10.896 12.581 1.00 95.50 195 ALA A C 1
ATOM 1517 O O . ALA A 1 195 ? 15.302 -11.976 12.609 1.00 95.50 195 ALA A O 1
ATOM 1518 N N . GLY A 1 196 ? 14.797 -10.074 11.525 1.00 94.12 196 GLY A N 1
ATOM 1519 C CA . GLY A 1 196 ? 15.511 -10.407 10.291 1.00 94.12 196 GLY A CA 1
ATOM 1520 C C . GLY A 1 196 ? 14.875 -11.575 9.533 1.00 94.12 196 GLY A C 1
ATOM 1521 O O . GLY A 1 196 ? 15.550 -12.246 8.761 1.00 94.12 196 GLY A O 1
ATOM 1522 N N . SER A 1 197 ? 13.593 -11.853 9.792 1.00 93.12 197 SER A N 1
ATOM 1523 C CA . SER A 1 197 ? 12.863 -12.962 9.161 1.00 93.12 197 SER A CA 1
ATOM 1524 C C . SER A 1 197 ? 12.316 -12.610 7.777 1.00 93.12 197 SER A C 1
ATOM 1526 O O . SER A 1 197 ? 11.900 -13.496 7.034 1.00 93.12 197 SER A O 1
ATOM 1528 N N . LEU A 1 198 ? 12.318 -11.320 7.434 1.00 90.25 198 LEU A N 1
ATOM 1529 C CA . LEU A 1 198 ? 11.957 -10.839 6.110 1.00 90.25 198 LEU A CA 1
ATOM 1530 C C . LEU A 1 198 ? 13.172 -10.880 5.180 1.00 90.25 198 LEU A C 1
ATOM 1532 O O . LEU A 1 198 ? 14.311 -10.690 5.606 1.00 90.25 198 LEU A O 1
ATOM 1536 N N . GLU A 1 199 ? 12.906 -11.131 3.902 1.00 90.25 199 GLU A N 1
ATOM 1537 C CA . GLU A 1 199 ? 13.927 -11.224 2.862 1.00 90.25 199 GLU A CA 1
ATOM 1538 C C . GLU A 1 199 ? 14.737 -9.924 2.750 1.00 90.25 199 GLU A C 1
ATOM 1540 O O . GLU A 1 199 ? 14.185 -8.820 2.752 1.00 90.25 199 GLU A O 1
ATOM 1545 N N . GLN A 1 200 ? 16.061 -10.059 2.638 1.00 90.75 200 GLN A N 1
ATOM 1546 C CA . GLN A 1 200 ? 16.933 -8.936 2.314 1.00 90.75 200 GLN A CA 1
ATOM 1547 C C . GLN A 1 200 ? 16.933 -8.732 0.805 1.00 90.75 200 GLN A C 1
ATOM 1549 O O . GLN A 1 200 ? 17.354 -9.607 0.054 1.00 90.75 200 GLN A O 1
ATOM 1554 N N . LEU A 1 201 ? 16.463 -7.567 0.374 1.00 94.12 201 LEU A N 1
ATOM 1555 C CA . LEU A 1 201 ? 16.307 -7.240 -1.036 1.00 94.12 201 LEU A CA 1
ATOM 1556 C C . LEU A 1 201 ? 17.362 -6.220 -1.452 1.00 94.12 201 LEU A C 1
ATOM 1558 O O . LEU A 1 201 ? 17.526 -5.185 -0.803 1.00 94.12 201 LEU A O 1
ATOM 1562 N N . GLU A 1 202 ? 18.039 -6.492 -2.567 1.00 96.56 202 GLU A N 1
ATOM 1563 C CA . GLU A 1 202 ? 18.794 -5.463 -3.275 1.00 96.56 202 GLU A CA 1
ATOM 1564 C C . GLU A 1 202 ? 17.784 -4.479 -3.869 1.00 96.56 202 GLU A C 1
ATOM 1566 O O . GLU A 1 202 ? 16.937 -4.856 -4.681 1.00 96.56 202 GLU A O 1
ATOM 1571 N N . LEU A 1 203 ? 17.843 -3.220 -3.446 1.00 96.38 203 LEU A N 1
ATOM 1572 C CA . LEU A 1 203 ? 16.995 -2.176 -4.005 1.00 96.38 2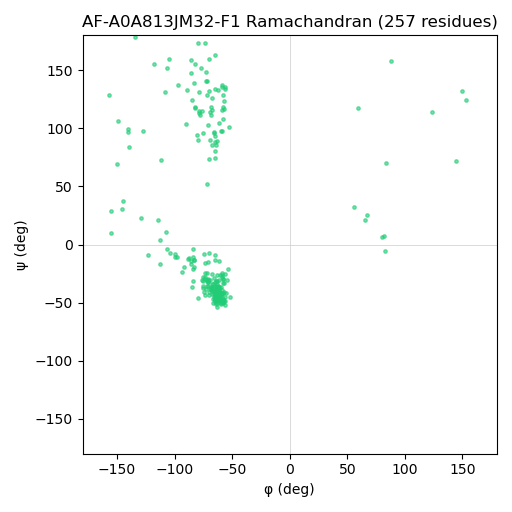03 LEU A CA 1
ATOM 1573 C C . LEU A 1 203 ? 17.622 -1.567 -5.250 1.00 96.38 203 LEU A C 1
ATOM 1575 O O . LEU A 1 203 ? 18.833 -1.609 -5.460 1.00 96.38 203 LEU A O 1
ATOM 1579 N N . VAL A 1 204 ? 16.777 -0.956 -6.067 1.00 97.44 204 VAL A N 1
ATOM 1580 C CA . VAL A 1 204 ? 17.189 -0.229 -7.263 1.00 97.44 204 VAL A CA 1
ATOM 1581 C C . VAL A 1 204 ? 18.149 0.914 -6.898 1.00 97.44 204 VAL A C 1
ATOM 1583 O O . VAL A 1 204 ? 17.772 1.884 -6.239 1.00 97.44 204 VAL A O 1
ATOM 1586 N N . GLY A 1 205 ? 19.390 0.820 -7.384 1.00 97.19 205 GLY A N 1
ATOM 1587 C CA . GLY A 1 205 ? 20.370 1.908 -7.338 1.00 97.19 205 GLY A CA 1
ATOM 1588 C C . GLY A 1 205 ? 20.073 3.036 -8.338 1.00 97.19 205 GLY A C 1
ATOM 1589 O O . GLY A 1 205 ? 19.189 2.924 -9.189 1.00 97.19 205 GLY A O 1
ATOM 1590 N N . ASP A 1 206 ? 20.842 4.125 -8.265 1.00 97.75 206 ASP A N 1
ATOM 1591 C CA . ASP A 1 206 ? 20.598 5.351 -9.046 1.00 97.75 206 ASP A CA 1
ATOM 1592 C C . ASP A 1 206 ? 20.567 5.126 -10.564 1.00 97.75 206 ASP A C 1
ATOM 1594 O O . ASP A 1 206 ? 19.706 5.675 -11.254 1.00 97.75 206 ASP A O 1
ATOM 1598 N N . GLU A 1 207 ? 21.467 4.290 -11.083 1.00 97.75 207 GLU A N 1
ATOM 1599 C CA . GLU A 1 207 ? 21.544 3.985 -12.512 1.00 97.75 207 GLU A CA 1
ATOM 1600 C C . GLU A 1 207 ? 20.279 3.269 -13.007 1.00 97.75 207 GLU A C 1
ATOM 1602 O O . GLU A 1 207 ? 19.633 3.711 -13.959 1.00 97.75 207 GLU A O 1
ATOM 1607 N N . LEU A 1 208 ? 19.870 2.201 -12.320 1.00 97.69 208 LEU A N 1
ATOM 1608 C CA . LEU A 1 208 ? 18.689 1.421 -12.685 1.00 97.69 208 LEU A CA 1
ATOM 1609 C C . LEU A 1 208 ? 17.394 2.231 -12.483 1.00 97.69 208 LEU A C 1
ATOM 1611 O O . LEU A 1 208 ? 16.473 2.142 -13.297 1.00 97.69 208 LEU A O 1
ATOM 1615 N N . ALA A 1 209 ? 17.344 3.100 -11.466 1.00 97.56 209 ALA A N 1
ATOM 1616 C CA . ALA A 1 209 ? 16.246 4.049 -11.285 1.00 97.56 209 ALA A CA 1
ATOM 1617 C C . ALA A 1 209 ? 16.156 5.037 -12.457 1.00 97.56 209 ALA A C 1
ATOM 1619 O O . ALA A 1 209 ? 15.055 5.345 -12.922 1.00 97.56 209 ALA A O 1
ATOM 1620 N N . ALA A 1 210 ? 17.293 5.536 -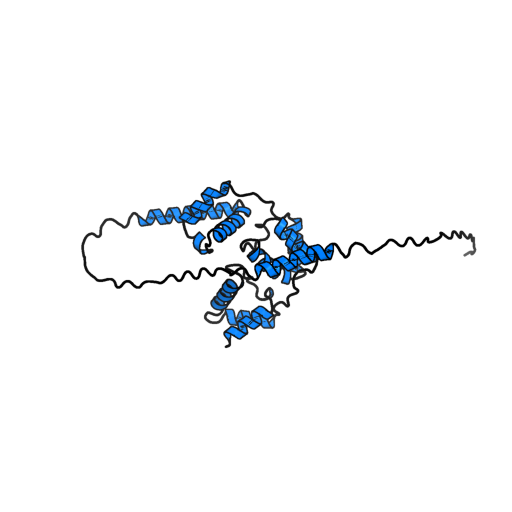12.953 1.00 97.44 210 ALA A N 1
ATOM 1621 C CA . ALA A 1 210 ? 17.338 6.425 -14.110 1.00 97.44 210 ALA A CA 1
ATOM 1622 C C . ALA A 1 210 ? 16.880 5.717 -15.394 1.00 97.44 210 ALA A C 1
ATOM 1624 O O . ALA A 1 210 ? 16.111 6.300 -16.166 1.00 97.44 210 ALA A O 1
ATOM 1625 N N . GLN A 1 211 ? 17.275 4.456 -15.595 1.00 97.38 211 GLN A N 1
ATOM 1626 C CA . GLN A 1 211 ? 16.808 3.630 -16.714 1.00 97.38 211 GLN A CA 1
ATOM 1627 C C . GLN A 1 211 ? 15.287 3.436 -16.667 1.00 97.38 211 GLN A C 1
ATOM 1629 O O . GLN A 1 211 ? 14.599 3.748 -17.642 1.00 97.38 211 GLN A O 1
ATOM 1634 N N . LEU A 1 212 ? 14.736 3.026 -15.517 1.00 96.75 212 LEU A N 1
ATOM 1635 C CA . LEU A 1 212 ? 13.291 2.845 -15.352 1.00 96.75 212 LEU A CA 1
ATOM 1636 C C . LEU A 1 212 ? 12.524 4.159 -15.553 1.00 96.75 212 LEU A C 1
ATOM 1638 O O . LEU A 1 212 ? 11.515 4.193 -16.255 1.00 96.75 212 LEU A O 1
ATOM 1642 N N . ASN A 1 213 ? 13.009 5.266 -14.989 1.00 96.31 213 ASN A N 1
ATOM 1643 C CA . ASN A 1 213 ? 12.390 6.578 -15.182 1.00 96.31 213 ASN A CA 1
ATOM 1644 C C . ASN A 1 213 ? 12.428 7.038 -16.642 1.00 96.31 213 ASN A C 1
ATOM 1646 O O . ASN A 1 213 ? 11.478 7.667 -17.107 1.00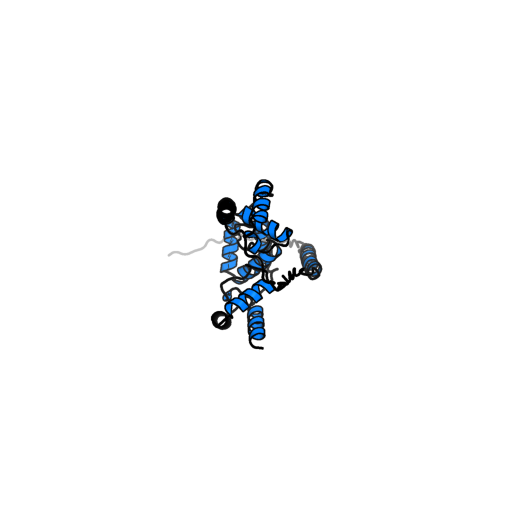 96.31 213 ASN A O 1
ATOM 1650 N N . THR A 1 214 ? 13.509 6.740 -17.364 1.00 96.62 214 THR A N 1
ATOM 1651 C CA . THR A 1 214 ? 13.617 7.035 -18.797 1.00 96.62 214 THR A CA 1
ATOM 1652 C C . THR A 1 214 ? 12.593 6.221 -19.574 1.00 96.62 214 THR A C 1
ATOM 1654 O O . THR A 1 214 ? 11.821 6.798 -20.336 1.00 96.62 214 THR A O 1
ATOM 1657 N N . PHE A 1 215 ? 12.497 4.915 -19.303 1.00 96.38 215 PHE A N 1
ATOM 1658 C CA . PHE A 1 215 ? 11.487 4.045 -19.898 1.00 96.38 215 PHE A CA 1
ATOM 1659 C C . PHE A 1 215 ? 10.064 4.559 -19.637 1.00 96.38 215 PHE A C 1
ATOM 1661 O O . PHE A 1 215 ? 9.292 4.721 -20.579 1.00 96.38 215 PHE A O 1
ATOM 1668 N N . ARG A 1 216 ? 9.722 4.915 -18.392 1.00 95.25 216 ARG A N 1
ATOM 1669 C CA . ARG A 1 216 ? 8.385 5.426 -18.025 1.00 95.25 216 ARG A CA 1
ATOM 1670 C C . ARG A 1 216 ? 7.980 6.693 -18.785 1.00 95.25 216 ARG A C 1
ATOM 1672 O O . ARG A 1 216 ? 6.790 6.920 -18.983 1.00 95.25 216 ARG A O 1
ATOM 1679 N N . LYS A 1 217 ? 8.952 7.507 -19.208 1.00 95.88 217 LYS A N 1
ATOM 1680 C CA . LYS A 1 217 ? 8.734 8.732 -19.997 1.00 95.88 217 LYS A CA 1
ATOM 1681 C C . LYS A 1 217 ? 8.579 8.475 -21.499 1.00 95.88 217 LYS A C 1
ATOM 1683 O O . LYS A 1 217 ? 8.169 9.385 -22.213 1.00 95.88 217 LYS A O 1
ATOM 1688 N N . THR A 1 218 ? 8.911 7.282 -21.991 1.00 94.88 218 THR A N 1
ATOM 1689 C CA . THR A 1 218 ? 8.673 6.913 -23.396 1.00 94.88 218 THR A CA 1
ATOM 1690 C C . THR A 1 218 ? 7.178 6.732 -23.676 1.00 94.88 218 THR A C 1
ATOM 1692 O O . THR A 1 218 ? 6.383 6.510 -22.758 1.00 94.88 218 THR A O 1
ATOM 1695 N N . ASN A 1 219 ? 6.777 6.812 -24.950 1.00 84.12 219 ASN A N 1
ATOM 1696 C CA . ASN A 1 219 ? 5.377 6.666 -25.357 1.00 84.12 219 ASN A CA 1
ATOM 1697 C C . ASN A 1 219 ? 4.807 5.309 -24.911 1.00 84.12 219 ASN A C 1
ATOM 1699 O O . ASN A 1 219 ? 5.145 4.265 -25.464 1.00 84.12 219 ASN A O 1
ATOM 1703 N N . GLY A 1 220 ? 3.932 5.339 -23.903 1.00 90.06 220 GLY A N 1
ATOM 1704 C CA . GLY A 1 220 ? 3.288 4.156 -23.327 1.00 90.06 220 GLY A CA 1
ATOM 1705 C C . GLY A 1 220 ? 4.113 3.402 -22.276 1.00 90.06 220 GLY A C 1
ATOM 1706 O O . GLY A 1 220 ? 3.575 2.494 -21.650 1.00 90.06 220 GLY A O 1
ATOM 1707 N N . GLY A 1 221 ? 5.373 3.775 -22.024 1.00 92.56 221 GLY A N 1
ATOM 1708 C CA . GLY A 1 221 ? 6.226 3.078 -21.054 1.00 92.56 221 GLY A CA 1
ATOM 1709 C C . GLY A 1 221 ? 5.691 3.150 -19.622 1.00 92.56 221 GLY A C 1
ATOM 1710 O O . GLY A 1 221 ? 5.714 2.155 -18.903 1.00 92.56 221 GLY A O 1
ATOM 1711 N N . GLY A 1 222 ? 5.137 4.299 -19.219 1.00 92.31 222 GLY A N 1
ATOM 1712 C CA . GLY A 1 222 ? 4.472 4.444 -17.920 1.00 92.31 222 GLY A CA 1
ATOM 1713 C C . GLY A 1 222 ? 3.314 3.459 -17.741 1.00 92.31 222 GLY A C 1
ATOM 1714 O O . GLY A 1 222 ? 3.301 2.722 -16.765 1.00 92.31 222 GLY A O 1
ATOM 1715 N N . GLY A 1 223 ? 2.417 3.374 -18.730 1.00 93.50 223 GLY A N 1
ATOM 1716 C CA . GLY A 1 223 ? 1.282 2.446 -18.693 1.00 93.50 223 GLY A CA 1
ATOM 1717 C C . GLY A 1 223 ? 1.717 0.983 -18.637 1.00 93.50 223 GLY A C 1
ATOM 1718 O O . GLY A 1 223 ? 1.223 0.237 -17.808 1.00 93.50 223 GLY A O 1
ATOM 1719 N N . LYS A 1 224 ? 2.720 0.585 -19.433 1.00 94.81 224 LYS A N 1
ATOM 1720 C CA . LYS A 1 224 ? 3.258 -0.786 -19.388 1.00 94.81 224 LYS A CA 1
ATOM 1721 C C . LYS A 1 224 ? 3.871 -1.153 -18.034 1.00 94.81 224 LYS A C 1
ATOM 1723 O O . LYS A 1 224 ? 3.775 -2.301 -17.610 1.00 94.81 224 LYS A O 1
ATOM 1728 N N . TRP A 1 225 ? 4.543 -0.202 -17.383 1.00 94.19 225 TRP A N 1
ATOM 1729 C CA . TRP A 1 225 ? 5.084 -0.401 -16.040 1.00 94.19 225 TRP A CA 1
ATOM 1730 C C . TRP A 1 225 ? 3.967 -0.555 -15.007 1.00 94.19 225 TRP A C 1
ATOM 1732 O O . TRP A 1 225 ? 4.013 -1.483 -14.203 1.00 94.19 225 TRP A O 1
ATOM 1742 N N . ASP A 1 226 ? 2.963 0.319 -15.056 1.00 91.62 226 ASP A N 1
ATOM 1743 C CA . ASP A 1 226 ? 1.814 0.262 -14.154 1.00 91.62 226 ASP A CA 1
ATOM 1744 C C . ASP A 1 226 ? 1.044 -1.063 -14.347 1.00 91.62 226 ASP A C 1
ATOM 1746 O O . ASP A 1 226 ? 0.825 -1.779 -13.372 1.00 91.62 226 ASP A O 1
ATOM 1750 N N . ASP A 1 227 ? 0.787 -1.484 -15.593 1.00 9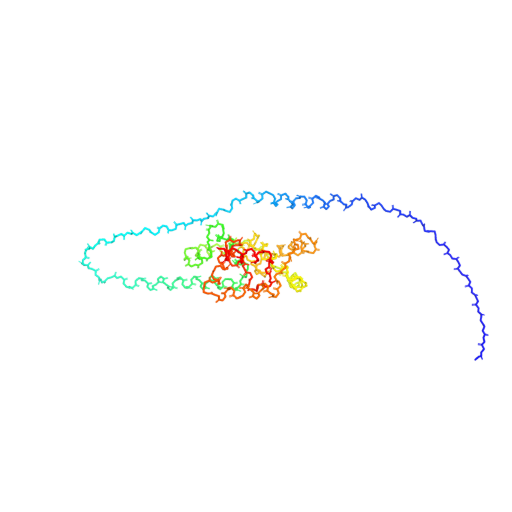1.81 227 ASP A N 1
ATOM 1751 C CA . ASP A 1 227 ? 0.161 -2.775 -15.925 1.00 91.81 227 ASP A CA 1
ATOM 1752 C C . ASP A 1 227 ? 0.973 -3.971 -15.400 1.00 91.81 227 ASP A C 1
ATOM 1754 O O . ASP A 1 227 ? 0.412 -4.948 -14.889 1.00 91.81 227 ASP A O 1
ATOM 1758 N N . PHE A 1 228 ? 2.305 -3.920 -15.522 1.00 93.06 228 PHE A N 1
ATOM 1759 C CA . PHE A 1 228 ? 3.190 -4.950 -14.977 1.00 93.06 228 PHE A CA 1
ATOM 1760 C C . PHE A 1 228 ? 3.077 -5.019 -13.452 1.00 93.06 228 PHE A C 1
ATOM 1762 O O . PHE A 1 228 ? 2.932 -6.109 -12.895 1.00 93.06 228 PHE A O 1
ATOM 1769 N N . CYS A 1 229 ? 3.095 -3.868 -12.780 1.00 90.44 229 CYS A N 1
ATOM 1770 C CA . CYS A 1 229 ? 2.975 -3.797 -11.329 1.00 90.44 229 CYS A CA 1
ATOM 1771 C C . CYS A 1 229 ? 1.614 -4.309 -10.852 1.00 90.44 229 CYS A C 1
ATOM 1773 O O . CYS A 1 229 ? 1.561 -5.140 -9.948 1.00 90.44 229 CYS A O 1
ATOM 1775 N N . ASP A 1 230 ? 0.531 -3.877 -11.493 1.00 87.44 230 ASP A N 1
ATOM 1776 C CA . ASP A 1 230 ? -0.828 -4.296 -11.158 1.00 87.44 230 ASP A CA 1
ATOM 1777 C C . ASP A 1 230 ? -1.025 -5.797 -11.411 1.00 87.44 230 ASP A C 1
ATOM 1779 O O . ASP A 1 230 ? -1.664 -6.489 -10.618 1.00 87.44 230 ASP A O 1
ATOM 1783 N N . THR A 1 231 ? -0.405 -6.346 -12.460 1.00 87.88 231 THR A N 1
ATOM 1784 C CA . THR A 1 231 ? -0.449 -7.788 -12.753 1.00 87.88 231 THR A CA 1
ATOM 1785 C C . THR A 1 231 ? 0.293 -8.622 -11.709 1.00 87.88 231 THR A C 1
ATOM 1787 O O . THR A 1 231 ? -0.148 -9.727 -11.387 1.00 87.88 231 THR A O 1
ATOM 1790 N N . GLN A 1 232 ? 1.433 -8.139 -11.212 1.00 85.69 232 GLN A N 1
ATOM 1791 C CA . GLN A 1 232 ? 2.277 -8.887 -10.276 1.00 85.69 232 GLN A CA 1
ATOM 1792 C C . GLN A 1 232 ? 1.835 -8.720 -8.816 1.00 85.69 232 GLN A C 1
ATOM 1794 O O . GLN A 1 232 ? 1.905 -9.675 -8.044 1.00 85.69 232 GLN A O 1
ATOM 1799 N N . PHE A 1 233 ? 1.368 -7.528 -8.436 1.00 83.31 233 PHE A N 1
ATOM 1800 C CA . PHE A 1 233 ? 1.138 -7.147 -7.035 1.00 83.31 233 PHE A CA 1
ATOM 1801 C C . PHE A 1 233 ? -0.298 -6.713 -6.734 1.00 83.31 233 PHE A C 1
ATOM 1803 O O . PHE A 1 233 ? -0.653 -6.564 -5.565 1.00 83.31 233 PHE A O 1
ATOM 1810 N N . GLY A 1 234 ? -1.133 -6.549 -7.760 1.00 80.88 234 GLY A N 1
ATOM 1811 C CA . GLY A 1 234 ? -2.483 -6.013 -7.642 1.00 80.88 234 GLY A CA 1
ATOM 1812 C C . GLY A 1 234 ? -2.533 -4.488 -7.745 1.00 80.88 234 GLY A C 1
ATOM 1813 O O . GLY A 1 234 ? -1.554 -3.782 -7.494 1.00 80.88 234 GLY A O 1
ATOM 1814 N N . GLU A 1 235 ? -3.717 -3.985 -8.100 1.00 77.81 235 GLU A N 1
ATOM 1815 C CA . GLU A 1 235 ? -3.949 -2.558 -8.330 1.00 77.81 235 GLU A CA 1
ATOM 1816 C C . GLU A 1 235 ? -3.615 -1.694 -7.104 1.00 77.81 235 GLU A C 1
ATOM 1818 O O . GLU A 1 235 ? -4.115 -1.921 -5.995 1.00 77.81 235 GLU A O 1
ATOM 1823 N N . GLY A 1 236 ? -2.810 -0.650 -7.327 1.00 72.19 236 GLY A N 1
ATOM 1824 C CA . GLY A 1 236 ? -2.528 0.399 -6.339 1.00 72.19 236 GLY A CA 1
ATOM 1825 C C . GLY A 1 236 ? -1.487 0.042 -5.272 1.00 72.19 236 GLY A C 1
ATOM 1826 O O . GLY A 1 236 ? -1.264 0.830 -4.351 1.00 72.19 236 GLY A O 1
ATOM 1827 N N . VAL A 1 237 ? -0.830 -1.114 -5.393 1.00 71.56 237 VAL A N 1
ATOM 1828 C CA . VAL A 1 237 ? 0.218 -1.569 -4.462 1.00 71.56 237 VAL A CA 1
ATOM 1829 C C . VAL A 1 237 ? 1.591 -0.971 -4.803 1.00 71.56 237 VAL A C 1
ATOM 1831 O O . VAL A 1 237 ? 2.459 -0.884 -3.938 1.00 71.56 237 VAL A O 1
ATOM 1834 N N . ALA A 1 238 ? 1.774 -0.486 -6.030 1.00 79.12 238 ALA A N 1
ATOM 1835 C CA . ALA A 1 238 ? 3.037 -0.012 -6.588 1.00 79.12 238 ALA A CA 1
ATOM 1836 C C . ALA A 1 238 ? 3.578 1.284 -5.928 1.00 79.12 238 ALA A C 1
ATOM 1838 O O . ALA A 1 238 ? 2.967 2.351 -6.073 1.00 79.12 238 ALA A O 1
ATOM 1839 N N . PRO A 1 239 ? 4.750 1.264 -5.251 1.00 85.56 239 PRO A N 1
ATOM 1840 C CA . PRO A 1 239 ? 5.419 2.490 -4.826 1.00 85.56 239 PRO A CA 1
ATOM 1841 C C . PRO A 1 239 ? 5.756 3.395 -6.018 1.00 85.56 239 PRO A C 1
ATOM 1843 O O . PRO A 1 239 ? 6.257 2.944 -7.048 1.00 85.56 239 PRO A O 1
ATOM 1846 N N . LYS A 1 240 ? 5.525 4.704 -5.873 1.00 87.31 240 LYS A N 1
ATOM 1847 C CA . LYS A 1 240 ? 5.797 5.678 -6.948 1.00 87.31 240 LYS A CA 1
ATOM 1848 C C . LYS A 1 240 ? 7.287 5.924 -7.186 1.00 87.31 240 LYS A C 1
ATOM 1850 O O . LYS A 1 240 ? 7.668 6.251 -8.313 1.00 87.31 240 LYS A O 1
ATOM 1855 N N . ASP A 1 241 ? 8.090 5.815 -6.130 1.00 91.75 241 ASP A N 1
ATOM 1856 C CA . ASP A 1 241 ? 9.535 6.020 -6.176 1.00 91.75 241 ASP A CA 1
ATOM 1857 C C . ASP A 1 241 ? 10.232 4.739 -6.671 1.00 91.75 241 ASP A C 1
ATOM 1859 O O . ASP A 1 241 ? 10.126 3.702 -6.009 1.00 91.75 241 ASP A O 1
ATOM 1863 N N . PRO A 1 242 ? 10.944 4.786 -7.814 1.00 93.19 242 PRO A N 1
ATOM 1864 C CA . PRO A 1 242 ? 11.641 3.632 -8.376 1.00 93.19 242 PRO A CA 1
ATOM 1865 C C . PRO A 1 242 ? 12.716 3.055 -7.446 1.00 93.19 242 PRO A C 1
ATOM 1867 O O . PRO A 1 242 ? 12.987 1.863 -7.534 1.00 93.19 242 PRO A O 1
ATOM 1870 N N . LYS A 1 243 ? 13.302 3.848 -6.537 1.00 95.31 243 LYS A N 1
ATOM 1871 C CA . LYS A 1 243 ? 14.383 3.383 -5.646 1.00 95.31 243 LYS A CA 1
ATOM 1872 C C . LYS A 1 243 ? 13.920 2.409 -4.564 1.00 95.31 243 LYS A C 1
ATOM 1874 O O . LYS A 1 243 ? 14.737 1.758 -3.926 1.00 95.31 243 LYS A O 1
ATOM 1879 N N . ILE A 1 244 ? 12.613 2.325 -4.334 1.00 94.12 244 ILE A N 1
ATOM 1880 C CA . ILE A 1 244 ? 12.028 1.448 -3.315 1.00 94.12 244 ILE A CA 1
ATOM 1881 C C . ILE A 1 244 ? 11.812 0.034 -3.877 1.00 94.12 244 ILE A C 1
ATOM 1883 O O . ILE A 1 244 ? 11.584 -0.906 -3.124 1.00 94.12 244 ILE A O 1
ATOM 1887 N N . TRP A 1 245 ? 11.892 -0.140 -5.195 1.00 95.12 245 TRP A N 1
ATOM 1888 C CA . TRP A 1 245 ? 11.655 -1.429 -5.829 1.00 95.12 245 TRP A CA 1
ATOM 1889 C C . TRP A 1 245 ? 12.854 -2.372 -5.679 1.00 95.12 245 TRP A C 1
ATOM 1891 O O . TRP A 1 245 ? 13.996 -1.906 -5.632 1.00 95.12 245 TRP A O 1
ATOM 1901 N N . PRO A 1 246 ? 12.624 -3.698 -5.663 1.00 96.50 246 PRO A N 1
ATOM 1902 C CA . PRO A 1 246 ? 13.693 -4.680 -5.796 1.00 96.50 246 PRO A CA 1
ATOM 1903 C C . PRO A 1 246 ? 14.386 -4.548 -7.158 1.00 96.50 246 PRO A C 1
ATOM 1905 O O . PRO A 1 246 ? 13.724 -4.484 -8.199 1.00 96.50 246 PRO A O 1
ATOM 1908 N N . ALA A 1 247 ? 15.717 -4.533 -7.166 1.00 97.69 247 ALA A N 1
ATOM 1909 C CA . ALA A 1 247 ? 16.522 -4.361 -8.371 1.00 97.69 247 ALA A CA 1
ATOM 1910 C C . ALA A 1 247 ? 16.247 -5.462 -9.404 1.00 97.69 247 ALA A C 1
ATOM 1912 O O . ALA A 1 247 ? 16.037 -5.166 -10.579 1.00 97.69 247 ALA A O 1
ATOM 1913 N N . ASP A 1 248 ? 16.167 -6.719 -8.965 1.00 97.00 248 ASP A N 1
ATOM 1914 C CA . ASP A 1 248 ? 15.936 -7.870 -9.847 1.00 97.00 248 ASP A CA 1
ATOM 1915 C C . ASP A 1 248 ? 14.597 -7.808 -10.578 1.00 97.00 248 ASP A C 1
ATOM 1917 O O . ASP A 1 248 ? 14.504 -8.155 -11.757 1.00 97.00 248 ASP A O 1
ATOM 1921 N N . LEU A 1 249 ? 13.567 -7.293 -9.910 1.00 95.69 249 LEU A N 1
ATOM 1922 C CA . LEU A 1 249 ? 12.250 -7.091 -10.500 1.00 95.69 249 LEU A CA 1
ATOM 1923 C C . LEU A 1 249 ? 12.309 -6.058 -11.628 1.00 95.69 249 LEU A C 1
ATOM 1925 O O . LEU A 1 249 ? 11.788 -6.304 -12.716 1.00 95.69 249 LEU A O 1
ATOM 1929 N N . VAL A 1 250 ? 12.977 -4.925 -11.394 1.00 97.00 250 VAL A N 1
ATOM 1930 C CA . VAL A 1 250 ? 13.125 -3.874 -12.411 1.00 97.00 250 VAL A CA 1
ATOM 1931 C C . VAL A 1 250 ? 13.995 -4.348 -13.575 1.00 97.00 250 VAL A C 1
ATOM 1933 O O . VAL A 1 250 ? 13.629 -4.125 -14.728 1.00 97.00 250 VAL A O 1
ATOM 1936 N N . ARG A 1 251 ? 15.104 -5.051 -13.301 1.00 97.88 251 ARG A N 1
ATOM 1937 C CA . ARG A 1 251 ? 15.968 -5.653 -14.333 1.00 97.88 251 ARG A CA 1
ATOM 1938 C C . ARG A 1 251 ? 15.171 -6.599 -15.230 1.00 97.88 251 ARG A C 1
ATOM 1940 O O . ARG A 1 251 ? 15.238 -6.481 -16.451 1.00 97.88 251 ARG A O 1
ATOM 1947 N N . ARG A 1 252 ? 14.384 -7.498 -14.630 1.00 96.62 252 ARG A N 1
ATOM 1948 C CA . ARG A 1 252 ? 13.532 -8.441 -15.362 1.00 96.62 252 ARG A CA 1
ATOM 1949 C C . ARG A 1 252 ? 12.509 -7.719 -16.234 1.00 96.62 252 ARG A C 1
ATOM 1951 O O . ARG A 1 252 ? 12.400 -8.041 -17.411 1.00 96.62 252 ARG A O 1
ATOM 1958 N N . PHE A 1 253 ? 11.799 -6.737 -15.682 1.00 96.75 253 PHE A N 1
ATOM 1959 C CA . PHE A 1 253 ? 10.829 -5.960 -16.450 1.00 96.75 253 PHE A CA 1
ATOM 1960 C C . PHE A 1 253 ? 11.481 -5.273 -17.656 1.00 96.75 253 PHE A C 1
ATOM 1962 O O . PHE A 1 253 ? 10.999 -5.411 -18.776 1.00 96.75 253 PHE A O 1
ATOM 1969 N N . LEU A 1 254 ? 12.596 -4.564 -17.452 1.00 96.69 254 LEU A N 1
ATOM 1970 C CA . LEU A 1 254 ? 13.282 -3.860 -18.538 1.00 96.69 254 LEU A CA 1
ATOM 1971 C C . LEU A 1 254 ? 13.810 -4.822 -19.613 1.00 96.69 254 LEU A C 1
ATOM 1973 O O . LEU A 1 254 ? 13.774 -4.474 -20.791 1.00 96.69 254 LEU A O 1
ATOM 1977 N N . ALA A 1 255 ? 14.239 -6.029 -19.231 1.00 96.50 255 ALA A N 1
ATOM 1978 C CA . ALA A 1 255 ? 14.632 -7.079 -20.171 1.00 96.50 255 ALA A CA 1
ATOM 1979 C C . ALA A 1 255 ? 13.442 -7.636 -20.977 1.00 96.50 255 ALA A C 1
ATOM 1981 O O . ALA A 1 255 ? 13.573 -7.883 -22.170 1.00 96.50 255 ALA A O 1
ATOM 1982 N N . GLU A 1 256 ? 12.266 -7.796 -20.360 1.00 95.25 256 GLU A N 1
ATOM 1983 C CA . GLU A 1 256 ? 11.041 -8.224 -21.056 1.00 95.25 256 GLU A CA 1
ATOM 1984 C C . GLU A 1 256 ? 10.531 -7.166 -22.053 1.00 95.25 256 GLU A C 1
ATOM 1986 O O . GLU A 1 256 ? 9.854 -7.511 -23.016 1.00 95.25 256 GLU A O 1
ATOM 1991 N N . GLN A 1 257 ? 10.843 -5.883 -21.840 1.00 94.50 257 GLN A N 1
ATOM 1992 C CA . GLN A 1 257 ? 10.435 -4.791 -22.734 1.00 94.50 257 GLN A CA 1
ATOM 1993 C C . GLN A 1 257 ? 11.413 -4.517 -23.885 1.00 94.50 257 GLN A C 1
ATOM 1995 O O . GLN A 1 257 ? 11.069 -3.748 -24.785 1.00 94.50 257 GLN A O 1
ATOM 2000 N N . SER A 1 258 ? 12.620 -5.086 -23.845 1.00 89.62 258 SER A N 1
ATOM 2001 C CA . SER A 1 258 ? 13.633 -4.952 -24.900 1.00 89.62 258 SER A CA 1
ATOM 2002 C C . SER A 1 258 ? 13.702 -6.150 -25.852 1.00 89.62 258 SER A C 1
ATOM 2004 O O . SER A 1 258 ? 14.411 -6.066 -26.857 1.00 89.62 258 SER A O 1
ATOM 2006 N N . ALA A 1 259 ? 12.978 -7.229 -25.541 1.00 83.06 259 ALA A N 1
ATOM 2007 C CA . ALA A 1 259 ? 12.789 -8.403 -26.391 1.00 83.06 259 ALA A CA 1
ATOM 2008 C C . ALA A 1 259 ? 11.684 -8.176 -27.435 1.00 83.06 259 ALA A C 1
ATOM 2010 O O . ALA A 1 259 ? 11.871 -8.652 -28.578 1.00 83.06 259 ALA A O 1
#